Protein AF-A0A2S7TYS6-F1 (afdb_monomer)

Radius of gyration: 22.31 Å; Cα contacts (8 Å, |Δi|>4): 494; chains: 1; bounding box: 50×46×98 Å

pLDDT: mean 87.27, std 16.36, range [30.67, 98.44]

Organism: NCBI:txid1658618

InterPro domains:
  IPR000668 Peptidase C1A, papain C-terminal [PF00112] (23-126)
  IPR038765 Papain-like cysteine peptidase superfamily [SSF54001] (18-253)

Foldseek 3Di:
DDDDDDPPPPPVPQPFLQPQDPDQFFCALFQLQLLVALVSQLSFVVCRVPVDHAAFASLQLQLCQQQPPPPFPLVSLLVLLLVLLVDPDDLRPSRHDHNQVSLVVCLVFNTAGCVVPPQDPPDCQAPVNLSVLSSVLSPVSSVVSVVCVVVVNDDPVNSVVSSVVSSVVSPSNRVNSGDDPDDPRRVVSNVVSVQKDKDKDFDPALVRLLVVCQVCLVPGKKKFWFQQVVQFDPLVVVNDPVVSIGIWIWRDADPVQQWTWIDTSRGGHIDIGHSSSRSHGTGMMIHMDGDDPPD

Sequence (295 aa):
MNWLILYICLSSGALSAKDYWKHSEQQGLVGACHAFATVALVEAEYWRTTGKFINLSERDLFLRHYSKSFSSSSQMIAHQLKISTQKKLPKDYNEAGHIDHDFALAKKYGIASERELPYNPLFSNGVAMAVKRLRHQRDQLATEASQLKKARQWSDSVAQHKIQQSHEQLKGINKALALPNSTHTRDWTRKWLANYKLRQLKPKTSTQAKSLIISQLTHRPVAVDVTNFTELSSHAQYFSSTYSRHSLVVSHYKPTTDQFTIRSSTHKGSTNVSADALSRGTYQLYYLVKNKASD

Nearest PDB structures (foldseek):
  1ppp-assembly1_A  TM=6.476E-01  e=8.997E-06  Carica papaya
  3ioq-assembly1_A  TM=6.432E-01  e=1.479E-05  Vasconcellea cundinamarcensis
  4d59-assembly1_A  TM=5.221E-01  e=5.057E-04  Clostridioides difficile QCD-32g58
  6hqz-assembly1_B  TM=5.410E-01  e=6.405E-03  Erwinia amylovora
  1u5i-assembly1_A  TM=4.938E-01  e=3.746E-02  Rattus norvegicus

Mean predicted aligned error: 6.93 Å

Secondary structure (DSSP, 8-state):
----------------TTSS-------TTSS-HHHHHHHHHHHHHHHHHHS----B-HHHHHHHHHHTT-SSHHHHHHHHHHHHTTSPPPTTTTT---HHHHHHHHHHH---BTTTS---SSSTTSHHHHHHHHHHHHHHHHHHHHHHHHTT---HHHHHHHHHHHHHHTGGGHHHH---S--HHHHHHHHHHHTEEEEEE--SSHHHHHHHHHHHHTTS-EEEEES-HHHH-GGGGGG-TTTT-EEEEEEEEETTTTEEEEE-TTSSSEEEEEHHHHHHHEEEEEEEEEPPP--

Solvent-accessible surface area (backbone atoms only — not comparable to full-atom values): 16197 Å² total; per-residue (Å²): 136,85,84,80,80,78,81,77,80,76,70,81,67,74,73,70,62,82,66,47,76,84,65,73,65,43,43,69,95,42,55,36,34,22,30,41,22,38,49,51,48,52,32,40,51,46,19,69,76,67,78,46,78,62,63,65,14,42,44,48,47,33,43,52,56,50,42,64,85,48,94,42,40,62,58,40,50,53,51,52,40,56,49,14,52,76,44,81,69,62,89,60,66,60,39,67,74,46,44,69,63,45,45,52,48,34,44,74,60,20,40,31,27,31,90,80,40,66,65,45,73,84,47,90,63,16,50,45,44,30,52,52,52,52,44,52,53,32,53,50,46,20,50,53,37,50,53,30,47,75,70,72,63,64,46,73,68,53,50,52,52,54,45,49,54,55,48,62,76,45,56,83,34,35,73,43,54,47,75,77,95,76,51,73,44,9,60,50,41,16,60,57,40,66,48,44,42,82,45,77,46,70,47,92,43,38,70,51,29,40,53,52,51,56,65,40,51,80,79,40,58,35,26,36,36,28,56,44,37,54,82,66,31,85,64,39,70,81,70,42,94,82,46,29,54,43,30,25,30,42,43,45,77,41,82,93,76,48,24,30,34,33,36,45,38,82,48,71,58,71,49,76,33,53,36,66,64,53,14,63,24,34,56,35,39,34,36,79,40,70,58,75,78,84,124

Structure (mmCIF, N/CA/C/O backbone):
data_AF-A0A2S7TYS6-F1
#
_entry.id   AF-A0A2S7TYS6-F1
#
loop_
_atom_site.group_PDB
_atom_site.id
_atom_site.type_symbol
_atom_site.label_atom_id
_atom_site.label_alt_id
_atom_site.label_comp_id
_atom_site.label_asym_id
_atom_site.label_entity_id
_atom_site.label_seq_id
_atom_site.pdbx_PDB_ins_code
_atom_site.Cartn_x
_atom_site.Cartn_y
_atom_site.Cartn_z
_atom_site.occupancy
_atom_site.B_iso_or_equiv
_atom_site.auth_seq_id
_atom_site.auth_comp_id
_atom_site.auth_asym_id
_atom_site.auth_atom_id
_atom_site.pdbx_PDB_model_num
ATOM 1 N N . MET A 1 1 ? -22.723 -7.549 61.703 1.00 37.03 1 MET A N 1
ATOM 2 C CA . MET A 1 1 ? -21.608 -7.462 60.732 1.00 37.03 1 MET A CA 1
ATOM 3 C C . MET A 1 1 ? -22.195 -7.541 59.332 1.00 37.03 1 MET A C 1
ATOM 5 O O . MET A 1 1 ? -22.490 -8.632 58.866 1.00 37.03 1 MET A O 1
ATOM 9 N N . ASN A 1 2 ? -22.451 -6.386 58.714 1.00 30.67 2 ASN A N 1
ATOM 10 C CA . ASN A 1 2 ? -23.016 -6.299 57.366 1.00 30.67 2 ASN A CA 1
ATOM 11 C C . ASN A 1 2 ? -21.893 -6.418 56.336 1.00 30.67 2 ASN A C 1
ATOM 13 O O . ASN A 1 2 ? -21.021 -5.554 56.269 1.00 30.67 2 ASN A O 1
ATOM 17 N N . TRP A 1 3 ? -21.924 -7.483 55.540 1.00 33.78 3 TRP A N 1
ATOM 18 C CA . TRP A 1 3 ? -21.071 -7.632 54.368 1.00 33.78 3 TRP A CA 1
ATOM 19 C C . TRP A 1 3 ? -21.639 -6.783 53.229 1.00 33.78 3 TRP A C 1
ATOM 21 O O . TRP A 1 3 ? -22.652 -7.125 52.623 1.00 33.78 3 TRP A O 1
ATOM 31 N N . LEU A 1 4 ? -20.989 -5.652 52.958 1.00 35.91 4 LEU A N 1
ATOM 32 C CA . LEU A 1 4 ? -21.236 -4.840 51.772 1.00 35.91 4 LEU A CA 1
ATOM 33 C C . LEU A 1 4 ? -20.573 -5.547 50.576 1.00 35.91 4 LEU A C 1
ATOM 35 O O . LEU A 1 4 ? -19.352 -5.517 50.425 1.00 35.91 4 LEU A O 1
ATOM 39 N N . ILE A 1 5 ? -21.365 -6.222 49.743 1.00 44.41 5 ILE A N 1
ATOM 40 C CA . ILE A 1 5 ? -20.895 -6.770 48.465 1.00 44.41 5 ILE A CA 1
ATOM 41 C C . ILE A 1 5 ? -20.780 -5.601 47.483 1.00 44.41 5 ILE A C 1
ATOM 43 O O . ILE A 1 5 ? -21.778 -5.085 46.979 1.00 44.41 5 ILE A O 1
ATOM 47 N N . LEU A 1 6 ? -19.546 -5.161 47.242 1.00 35.00 6 LEU A N 1
ATOM 48 C CA . LEU A 1 6 ? -19.215 -4.149 46.247 1.00 35.00 6 LEU A CA 1
ATOM 49 C C . LEU A 1 6 ? -19.332 -4.779 44.847 1.00 35.00 6 LEU A C 1
ATOM 51 O O . LEU A 1 6 ? -18.421 -5.462 44.381 1.00 35.00 6 LEU A O 1
ATOM 55 N N . TYR A 1 7 ? -20.461 -4.566 44.169 1.00 36.22 7 TYR A N 1
ATOM 56 C CA . TYR A 1 7 ? -20.586 -4.854 42.739 1.00 36.22 7 TYR A CA 1
ATOM 57 C C . TYR A 1 7 ? -19.733 -3.848 41.959 1.00 36.22 7 TYR A C 1
ATOM 59 O O . TYR A 1 7 ? -20.174 -2.748 41.628 1.00 36.22 7 TYR A O 1
ATOM 67 N N . ILE A 1 8 ? -18.486 -4.220 41.664 1.00 39.53 8 ILE A N 1
ATOM 68 C CA . ILE A 1 8 ? -17.687 -3.526 40.656 1.00 39.53 8 ILE A CA 1
ATOM 69 C C . ILE A 1 8 ? -18.298 -3.884 39.301 1.00 39.53 8 ILE A C 1
ATOM 71 O O . ILE A 1 8 ? -17.985 -4.913 38.702 1.00 39.53 8 ILE A O 1
ATOM 75 N N . CYS A 1 9 ? -19.189 -3.024 38.812 1.00 34.75 9 CYS A N 1
ATOM 76 C CA . CYS A 1 9 ? -19.552 -2.980 37.405 1.00 34.75 9 CYS A CA 1
ATOM 77 C C . CYS A 1 9 ? -18.297 -2.609 36.604 1.00 34.75 9 CYS A C 1
ATOM 79 O O . CYS A 1 9 ? -18.043 -1.435 36.335 1.00 34.75 9 CYS A O 1
ATOM 81 N N . LEU A 1 10 ? -17.503 -3.614 36.223 1.00 33.25 10 LEU A N 1
ATOM 82 C CA . LEU A 1 10 ? -16.554 -3.519 35.119 1.00 33.25 10 LEU A CA 1
ATOM 83 C C . LEU A 1 10 ? -17.380 -3.311 33.848 1.00 33.25 10 LEU A C 1
ATOM 85 O O . LEU A 1 10 ? -17.676 -4.250 33.108 1.00 33.25 10 LEU A O 1
ATOM 89 N N . SER A 1 11 ? -17.793 -2.067 33.606 1.00 33.56 11 SER A N 1
ATOM 90 C CA . SER A 1 11 ? -18.167 -1.654 32.269 1.00 33.56 11 SER A CA 1
ATOM 91 C C . SER A 1 11 ? -16.947 -1.944 31.405 1.00 33.56 11 SER A C 1
ATOM 93 O O . SER A 1 11 ? -15.873 -1.363 31.561 1.00 33.56 11 SER A O 1
ATOM 95 N N . SER A 1 12 ? -17.088 -2.919 30.515 1.00 35.12 12 SER A N 1
ATOM 96 C CA . SER A 1 12 ? -16.180 -3.133 29.400 1.00 35.12 12 SER A CA 1
ATOM 97 C C . SER A 1 12 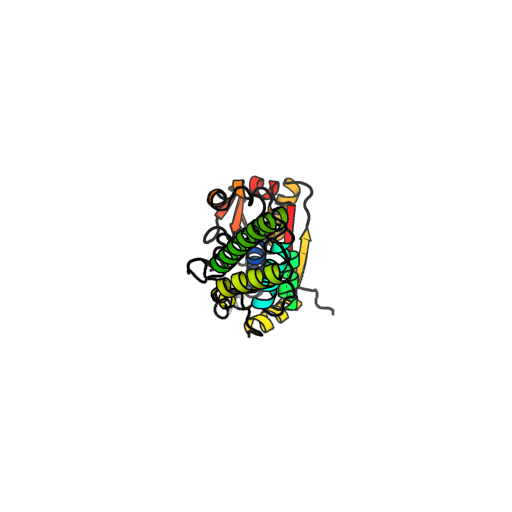? -16.368 -1.944 28.464 1.00 35.12 12 SER A C 1
ATOM 99 O O . SER A 1 12 ? -16.968 -2.045 27.397 1.00 35.12 12 SER A O 1
ATOM 101 N N . GLY A 1 13 ? -15.921 -0.768 28.915 1.00 39.38 13 GLY A N 1
ATOM 102 C CA . GLY A 1 13 ? -15.781 0.405 28.084 1.00 39.38 13 GLY A CA 1
ATOM 103 C C . GLY A 1 13 ? -14.888 -0.033 26.947 1.00 39.38 13 GLY A C 1
ATOM 104 O O . GLY A 1 13 ? -13.714 -0.331 27.169 1.00 39.38 13 GLY A O 1
ATOM 105 N N . ALA A 1 14 ? -15.478 -0.183 25.761 1.00 45.50 14 ALA A N 1
ATOM 106 C CA . ALA A 1 14 ? -14.743 -0.482 24.552 1.00 45.50 14 ALA A CA 1
ATOM 107 C C . ALA A 1 14 ? -13.598 0.524 24.500 1.00 45.50 14 ALA A C 1
ATOM 109 O O . ALA A 1 14 ? -13.833 1.727 24.366 1.00 45.50 14 ALA A O 1
ATOM 110 N N . LEU A 1 15 ? -12.376 0.034 24.726 1.00 51.25 15 LEU A N 1
ATOM 111 C CA . LEU A 1 15 ? -11.186 0.858 24.692 1.00 51.25 15 LEU A CA 1
ATOM 112 C C . LEU A 1 15 ? -11.253 1.625 23.363 1.00 51.25 15 LEU A C 1
ATOM 114 O O . LEU A 1 15 ? -11.407 1.034 22.293 1.00 51.25 15 LEU A O 1
ATOM 118 N N . SER A 1 16 ? -11.273 2.954 23.446 1.00 51.12 16 SER A N 1
ATOM 119 C CA . SER A 1 16 ? -11.455 3.814 22.280 1.00 51.12 16 SER A CA 1
ATOM 120 C C . SER A 1 16 ? -10.271 3.638 21.340 1.00 51.12 16 SER A C 1
ATOM 122 O O . SER A 1 16 ? -9.138 3.912 21.724 1.00 51.12 16 SER A O 1
ATOM 124 N N . ALA A 1 17 ? -10.519 3.246 20.089 1.00 50.19 17 ALA A N 1
ATOM 125 C CA . ALA A 1 17 ? -9.505 2.991 19.059 1.00 50.19 17 ALA A CA 1
ATOM 126 C C . ALA A 1 17 ? -8.646 4.227 18.678 1.00 50.19 17 ALA A C 1
ATOM 128 O O . ALA A 1 17 ? -7.918 4.230 17.685 1.00 50.19 17 ALA A O 1
ATOM 129 N N . LYS A 1 18 ? -8.709 5.305 19.459 1.00 50.50 18 LYS A N 1
ATOM 130 C CA . LYS A 1 18 ? -8.025 6.568 19.224 1.00 50.50 18 LYS A CA 1
ATOM 131 C C . LYS A 1 18 ? -6.508 6.505 19.423 1.00 50.50 18 LYS A C 1
ATOM 133 O O . LYS A 1 18 ? -5.838 7.356 18.844 1.00 50.50 18 LYS A O 1
ATOM 138 N N . ASP A 1 19 ? -5.966 5.461 20.072 1.00 54.47 19 ASP A N 1
ATOM 139 C CA . ASP A 1 19 ? -4.541 5.422 20.464 1.00 54.47 19 ASP A CA 1
ATOM 140 C C . ASP A 1 19 ? -3.719 4.215 19.973 1.00 54.47 19 ASP A C 1
ATOM 142 O O . ASP A 1 19 ? -2.509 4.218 20.161 1.00 54.47 19 ASP A O 1
ATOM 146 N N . TYR A 1 20 ? -4.299 3.211 19.299 1.00 65.56 20 TYR A N 1
ATOM 147 C CA . TYR A 1 20 ? -3.569 1.963 18.976 1.00 65.56 20 TYR A CA 1
ATOM 148 C C . TYR A 1 20 ? -2.395 2.088 17.976 1.00 65.56 20 TYR A C 1
ATOM 150 O O . TYR A 1 20 ? -1.557 1.195 17.933 1.00 65.56 20 TYR A O 1
ATOM 158 N N . TRP A 1 21 ? -2.321 3.162 17.180 1.00 64.44 21 TRP A N 1
ATOM 159 C CA . TRP A 1 21 ? -1.309 3.363 16.129 1.00 64.44 21 TRP A CA 1
ATOM 160 C C . TRP A 1 21 ? -0.333 4.442 16.583 1.00 64.44 21 TRP A C 1
ATOM 162 O O . TRP A 1 21 ? -0.703 5.614 16.685 1.00 64.44 21 TRP A O 1
ATOM 172 N N . LYS A 1 22 ? 0.907 4.042 16.872 1.00 66.12 22 LYS A N 1
ATOM 173 C CA . LYS A 1 22 ? 1.980 4.940 17.342 1.00 66.12 22 LYS A CA 1
ATOM 174 C C . LYS A 1 22 ? 2.968 5.332 16.239 1.00 66.12 22 LYS A C 1
ATOM 176 O O . LYS A 1 22 ? 3.987 5.957 16.522 1.00 66.12 22 LYS A O 1
ATOM 181 N N . HIS A 1 23 ? 2.669 4.949 15.005 1.00 68.50 23 HIS A N 1
ATOM 182 C CA . HIS A 1 23 ? 3.567 5.061 13.866 1.00 68.50 23 HIS A CA 1
ATOM 183 C C . HIS A 1 23 ? 3.679 6.518 13.417 1.00 68.50 23 HIS A C 1
ATOM 185 O O . HIS A 1 23 ? 2.723 7.302 13.474 1.00 68.50 23 HIS A O 1
ATOM 191 N N . SER A 1 24 ? 4.882 6.884 12.994 1.00 69.12 24 SER A N 1
ATOM 192 C CA . SER A 1 24 ? 5.205 8.180 12.396 1.00 69.12 24 SER A CA 1
ATOM 193 C C . SER A 1 24 ? 5.442 8.091 10.886 1.00 69.12 24 SER A C 1
ATOM 195 O O . SER A 1 24 ? 5.681 9.109 10.234 1.00 69.12 24 SER A O 1
ATOM 197 N N . GLU A 1 25 ? 5.367 6.873 10.354 1.00 74.75 25 GLU A N 1
ATOM 198 C CA . GLU A 1 25 ? 5.700 6.481 9.000 1.00 74.75 25 GLU A CA 1
ATOM 199 C C . GLU A 1 25 ? 4.691 7.058 8.001 1.00 74.75 25 GLU A C 1
ATOM 201 O O . GLU A 1 25 ? 3.488 7.154 8.248 1.00 74.75 25 GLU A O 1
ATOM 206 N N . GLN A 1 26 ? 5.202 7.456 6.838 1.00 83.00 26 GLN A N 1
ATOM 207 C CA . GLN A 1 26 ? 4.421 8.038 5.752 1.00 83.00 26 GLN A CA 1
ATOM 208 C C . GLN A 1 26 ? 4.769 7.317 4.456 1.00 83.00 26 GLN A C 1
ATOM 210 O O . GLN A 1 26 ? 5.945 7.081 4.171 1.00 83.00 26 GLN A O 1
ATOM 215 N N . GLN A 1 27 ? 3.776 7.026 3.615 1.00 82.94 27 GLN A N 1
ATOM 216 C CA . GLN A 1 27 ? 4.006 6.301 2.357 1.00 82.94 27 GLN A CA 1
ATOM 217 C C . GLN A 1 27 ? 4.921 7.063 1.379 1.00 82.94 27 GLN A C 1
ATOM 219 O O . GLN A 1 27 ? 5.466 6.483 0.439 1.00 82.94 27 GLN A O 1
ATOM 224 N N . GLY A 1 28 ? 5.091 8.375 1.573 1.00 82.12 28 GLY A N 1
ATOM 225 C CA . GLY A 1 28 ? 5.854 9.229 0.671 1.00 82.12 28 GLY A CA 1
ATOM 226 C C . GLY A 1 28 ? 5.271 9.209 -0.745 1.00 82.12 28 GLY A C 1
ATOM 227 O O . GLY A 1 28 ? 4.062 9.236 -0.940 1.00 82.12 28 GLY A O 1
ATOM 228 N N . LEU A 1 29 ? 6.135 9.145 -1.758 1.00 81.31 29 LEU A N 1
ATOM 229 C CA . LEU A 1 29 ? 5.730 9.168 -3.172 1.00 81.31 29 LEU A CA 1
ATOM 230 C C . LEU A 1 29 ? 5.419 7.775 -3.750 1.00 81.31 29 LEU A C 1
ATOM 232 O O . LEU A 1 29 ? 5.522 7.581 -4.968 1.00 81.31 29 LEU A O 1
ATOM 236 N N . VAL A 1 30 ? 5.113 6.800 -2.895 1.00 86.75 30 VAL A N 1
ATOM 237 C CA . VAL A 1 30 ? 4.809 5.410 -3.264 1.00 86.75 30 VAL A CA 1
ATOM 238 C C . VAL A 1 30 ? 3.315 5.164 -3.134 1.00 86.75 30 VAL A C 1
ATOM 240 O O . VAL A 1 30 ? 2.695 5.646 -2.189 1.00 86.75 30 VAL A O 1
ATOM 243 N N . GLY A 1 31 ? 2.741 4.375 -4.040 1.00 89.69 31 GLY A N 1
ATOM 244 C CA . GLY A 1 31 ? 1.326 3.995 -4.043 1.00 89.69 31 GLY A CA 1
ATOM 245 C C . GLY A 1 31 ? 0.885 3.049 -2.916 1.00 89.69 31 GLY A C 1
ATOM 246 O O . GLY A 1 31 ? -0.013 2.257 -3.137 1.00 89.69 31 GLY A O 1
ATOM 247 N N . ALA A 1 32 ? 1.473 3.119 -1.717 1.00 92.38 32 ALA A N 1
ATOM 248 C CA . ALA A 1 32 ? 1.350 2.098 -0.669 1.00 92.38 32 ALA A CA 1
ATOM 249 C C . ALA A 1 32 ? 0.165 2.273 0.308 1.00 92.38 32 ALA A C 1
ATOM 251 O O . ALA A 1 32 ? 0.099 1.565 1.310 1.00 92.38 32 ALA A O 1
ATOM 252 N N . CYS A 1 33 ? -0.767 3.203 0.066 1.00 93.00 33 CYS A N 1
ATOM 253 C CA . CYS A 1 33 ? -1.849 3.519 1.018 1.00 93.00 33 CYS A CA 1
ATOM 254 C C . CYS A 1 33 ? -2.681 2.299 1.454 1.00 93.00 33 CYS A C 1
ATOM 256 O O . CYS A 1 33 ? -3.063 2.196 2.615 1.00 93.00 33 CYS A O 1
ATOM 258 N N . HIS A 1 34 ? -2.908 1.340 0.556 1.00 95.75 34 HIS A N 1
ATOM 259 C CA . HIS A 1 34 ? -3.626 0.097 0.846 1.00 95.75 34 HIS A CA 1
ATOM 260 C C . HIS A 1 34 ? -2.867 -0.801 1.838 1.00 95.75 34 HIS A C 1
ATOM 262 O O . HIS A 1 34 ? -3.485 -1.348 2.754 1.00 95.75 34 HIS A O 1
ATOM 268 N N . ALA A 1 35 ? -1.538 -0.890 1.730 1.00 95.62 35 ALA A N 1
ATOM 269 C CA . ALA A 1 35 ? -0.707 -1.642 2.668 1.00 95.62 35 ALA A CA 1
ATOM 270 C C . ALA A 1 35 ? -0.731 -0.981 4.045 1.00 95.62 35 ALA A C 1
ATOM 272 O O . ALA A 1 35 ? -1.003 -1.646 5.042 1.00 95.62 35 ALA A O 1
ATOM 273 N N . PHE A 1 36 ? -0.555 0.341 4.090 1.00 94.31 36 PHE A N 1
ATOM 274 C CA . PHE A 1 36 ? -0.635 1.112 5.330 1.00 94.31 36 PHE A CA 1
ATOM 275 C C . PHE A 1 36 ? -2.005 0.975 6.005 1.00 94.31 36 PHE A C 1
ATOM 277 O O . PHE A 1 36 ? -2.079 0.683 7.194 1.00 94.31 36 PHE A O 1
ATOM 284 N N . ALA A 1 37 ? -3.100 1.112 5.252 1.00 95.06 37 ALA A N 1
ATOM 285 C CA . ALA A 1 37 ? -4.449 0.946 5.787 1.00 95.06 37 ALA A CA 1
ATOM 286 C C . ALA A 1 37 ? -4.716 -0.490 6.272 1.00 95.06 37 ALA A C 1
ATOM 288 O O . ALA A 1 37 ? -5.387 -0.679 7.287 1.00 95.06 37 ALA A O 1
ATOM 289 N N . THR A 1 38 ? -4.170 -1.501 5.589 1.00 97.50 38 THR A N 1
ATOM 290 C CA . THR A 1 38 ? -4.283 -2.908 6.005 1.00 97.50 38 THR A CA 1
ATOM 291 C C . THR A 1 38 ? -3.548 -3.157 7.315 1.00 97.50 38 THR A C 1
ATOM 293 O O . THR A 1 38 ? -4.129 -3.734 8.235 1.00 97.50 38 THR A O 1
ATOM 296 N N . VAL A 1 39 ? -2.297 -2.699 7.422 1.00 95.81 39 VAL A N 1
ATOM 297 C CA . VAL A 1 39 ? -1.521 -2.790 8.664 1.00 95.81 39 VAL A CA 1
ATOM 298 C C . VAL A 1 39 ? -2.261 -2.065 9.788 1.00 95.81 39 VAL A C 1
ATOM 300 O O . VAL A 1 39 ? -2.508 -2.657 10.837 1.00 95.81 39 VAL A O 1
ATOM 303 N N . ALA A 1 40 ? -2.763 -0.856 9.523 1.00 93.31 40 ALA A N 1
ATOM 304 C CA . ALA A 1 40 ? -3.551 -0.087 10.481 1.00 93.31 40 ALA A CA 1
ATOM 305 C C . ALA A 1 40 ? -4.799 -0.797 10.952 1.00 93.31 40 ALA A C 1
ATOM 307 O O . ALA A 1 40 ? -5.071 -0.779 12.147 1.00 93.31 40 ALA A O 1
ATOM 308 N N . LEU A 1 41 ? -5.534 -1.456 10.065 1.00 94.56 41 LEU A N 1
ATOM 309 C CA . LEU A 1 41 ? -6.705 -2.227 10.453 1.00 94.56 41 LEU A CA 1
ATOM 310 C C . LEU A 1 41 ? -6.337 -3.431 11.341 1.00 94.56 41 LEU A C 1
ATOM 312 O O . LEU A 1 41 ? -7.048 -3.725 12.303 1.00 94.56 41 LEU A O 1
ATOM 316 N N . VAL A 1 42 ? -5.228 -4.113 11.040 1.00 95.69 42 VAL A N 1
ATOM 317 C CA . VAL A 1 42 ? -4.740 -5.273 11.804 1.00 95.69 42 VAL A CA 1
ATOM 318 C C . VAL A 1 42 ? -4.313 -4.874 13.213 1.00 95.69 42 VAL A C 1
ATOM 320 O O . VAL A 1 42 ? -4.748 -5.497 14.182 1.00 95.69 42 VAL A O 1
ATOM 323 N N . GLU A 1 43 ? -3.509 -3.822 13.347 1.00 93.94 43 GLU A N 1
ATOM 324 C CA . GLU A 1 43 ? -3.067 -3.322 14.653 1.00 93.94 43 GLU A CA 1
ATOM 325 C C . GLU A 1 43 ? -4.236 -2.839 15.507 1.00 93.94 43 GLU A C 1
ATOM 327 O O . GLU A 1 43 ? -4.293 -3.109 16.709 1.00 93.94 43 GLU A O 1
ATOM 332 N N . ALA A 1 44 ? -5.204 -2.180 14.868 1.00 90.50 44 ALA A N 1
ATOM 333 C CA . ALA A 1 44 ? -6.423 -1.717 15.508 1.00 90.50 44 ALA A CA 1
ATOM 334 C C . ALA A 1 44 ? -7.205 -2.851 16.151 1.00 90.50 44 ALA A C 1
ATOM 336 O O . ALA A 1 44 ? -7.620 -2.772 17.306 1.00 90.50 44 ALA A O 1
ATOM 337 N N . GLU A 1 45 ? -7.408 -3.912 15.379 1.00 92.31 45 GLU A N 1
ATOM 338 C CA . GLU A 1 45 ? -8.164 -5.070 15.813 1.00 92.31 45 GLU A CA 1
ATOM 339 C C . GLU A 1 45 ? -7.399 -5.864 16.877 1.00 92.31 45 GLU A C 1
ATOM 341 O O . GLU A 1 45 ? -8.001 -6.353 17.838 1.00 92.31 45 GLU A O 1
ATOM 346 N N . TYR A 1 46 ? -6.071 -5.950 16.764 1.00 93.38 46 TYR A N 1
ATOM 347 C CA . TYR A 1 46 ? -5.236 -6.559 17.795 1.00 93.38 46 TYR A CA 1
ATOM 348 C C . TYR A 1 46 ? -5.364 -5.819 19.124 1.00 93.38 46 TYR A C 1
ATOM 350 O O . TYR A 1 46 ? -5.651 -6.434 20.155 1.00 93.38 46 TYR A O 1
ATOM 358 N N . TRP A 1 47 ? -5.236 -4.496 19.100 1.00 90.19 47 TRP A N 1
ATOM 359 C CA . TRP A 1 47 ? -5.386 -3.685 20.296 1.00 90.19 47 TRP A CA 1
ATOM 360 C C . TRP A 1 47 ? -6.798 -3.771 20.874 1.00 90.19 47 TRP A C 1
ATOM 362 O O . TRP A 1 47 ? -6.956 -4.008 22.068 1.00 90.19 47 TRP A O 1
ATOM 372 N N . ARG A 1 48 ? -7.834 -3.700 20.031 1.00 88.19 48 ARG A N 1
ATOM 373 C CA . ARG A 1 48 ? -9.232 -3.834 20.463 1.00 88.19 48 ARG A CA 1
ATOM 374 C C . ARG A 1 48 ? -9.500 -5.155 21.186 1.00 88.19 48 ARG A C 1
ATOM 376 O O . ARG A 1 48 ? -10.274 -5.191 22.135 1.00 88.19 48 ARG A O 1
ATOM 383 N N . THR A 1 49 ? -8.897 -6.247 20.718 1.00 89.19 49 THR A N 1
ATOM 384 C CA . THR A 1 49 ? -9.164 -7.597 21.240 1.00 89.19 49 THR A CA 1
ATOM 385 C C . THR A 1 49 ? -8.259 -8.010 22.394 1.00 89.19 49 THR A C 1
ATOM 387 O O . THR A 1 49 ? -8.595 -8.956 23.102 1.00 89.19 49 THR A O 1
ATOM 390 N N . THR A 1 50 ? -7.127 -7.332 22.597 1.00 90.38 50 THR A N 1
ATOM 391 C CA . THR A 1 50 ? -6.120 -7.740 23.593 1.00 90.38 50 THR A CA 1
ATOM 392 C C . THR A 1 50 ? -5.710 -6.642 24.571 1.00 90.38 50 THR A C 1
ATOM 394 O O . THR A 1 50 ? -5.049 -6.938 25.563 1.00 90.38 50 THR A O 1
ATOM 397 N N . GLY A 1 51 ? -6.029 -5.379 24.279 1.00 88.38 51 GLY A N 1
ATOM 398 C CA . GLY A 1 51 ? -5.495 -4.203 24.970 1.00 88.38 51 GLY A CA 1
ATOM 399 C C . GLY A 1 51 ? -4.001 -3.951 24.723 1.00 88.38 51 GLY A C 1
ATOM 400 O O . GLY A 1 51 ? -3.434 -3.029 25.308 1.00 88.38 51 GLY A O 1
ATOM 401 N N . LYS A 1 52 ? -3.335 -4.759 23.883 1.00 89.81 52 LYS A N 1
ATOM 402 C CA . LYS A 1 52 ? -1.889 -4.687 23.635 1.00 89.81 52 LYS A CA 1
ATOM 403 C C . LYS A 1 52 ? -1.581 -3.997 22.315 1.00 89.81 52 LYS A C 1
ATOM 405 O O . LYS A 1 52 ? -2.322 -4.100 21.345 1.00 89.81 52 LYS A O 1
ATOM 410 N N . PHE A 1 53 ? -0.436 -3.329 22.278 1.00 89.44 53 PHE A N 1
ATOM 411 C CA . PHE A 1 53 ? 0.086 -2.710 21.066 1.00 89.44 53 PHE A CA 1
ATOM 412 C C . PHE A 1 53 ? 0.945 -3.700 20.289 1.00 89.44 53 PHE A C 1
ATOM 414 O O . PHE A 1 53 ? 1.685 -4.493 20.874 1.00 89.44 53 PHE A O 1
ATOM 421 N N . ILE A 1 54 ? 0.875 -3.601 18.970 1.00 91.50 54 ILE A N 1
ATOM 422 C CA . ILE A 1 54 ? 1.846 -4.185 18.055 1.00 91.50 54 ILE A CA 1
ATOM 423 C C . ILE A 1 54 ? 2.204 -3.122 17.022 1.00 91.50 54 ILE A C 1
ATOM 425 O O . ILE A 1 54 ? 1.363 -2.292 16.705 1.00 91.50 54 ILE A O 1
ATOM 429 N N . ASN A 1 55 ? 3.462 -3.126 16.589 1.00 92.25 55 ASN A N 1
ATOM 430 C CA . ASN A 1 55 ? 3.993 -2.209 15.590 1.00 92.25 55 ASN A CA 1
ATOM 431 C C . ASN A 1 55 ? 4.535 -3.050 14.424 1.00 92.25 55 ASN A C 1
ATOM 433 O O . ASN A 1 55 ? 5.563 -3.732 14.551 1.00 92.25 55 ASN A O 1
ATOM 437 N N . LEU A 1 56 ? 3.767 -3.087 13.345 1.00 94.88 56 LEU A N 1
ATOM 438 C CA . LEU A 1 56 ? 3.944 -3.910 12.161 1.00 94.88 56 LEU A CA 1
ATOM 439 C C . LEU A 1 56 ? 4.480 -3.081 10.995 1.00 94.88 56 LEU A C 1
ATOM 441 O O . LEU A 1 56 ? 4.101 -1.943 10.779 1.00 94.88 56 LEU A O 1
ATOM 445 N N . SER A 1 57 ? 5.331 -3.701 10.190 1.00 94.25 57 SER A N 1
ATOM 446 C CA . SER A 1 57 ? 6.005 -3.037 9.083 1.00 94.25 57 SER A CA 1
ATOM 447 C C . SER A 1 57 ? 5.103 -2.902 7.857 1.00 94.25 57 SER A C 1
ATOM 449 O O . SER A 1 57 ? 4.807 -3.888 7.168 1.00 94.25 57 SER A O 1
ATOM 451 N N . GLU A 1 58 ? 4.746 -1.671 7.494 1.00 93.50 58 GLU A N 1
ATOM 452 C CA . GLU A 1 58 ? 4.088 -1.381 6.217 1.00 93.50 58 GLU A CA 1
ATOM 453 C C . GLU A 1 58 ? 5.028 -1.637 5.040 1.00 93.50 58 GLU A C 1
ATOM 455 O O . GLU A 1 58 ? 4.578 -2.023 3.958 1.00 93.50 58 GLU A O 1
ATOM 460 N N . ARG A 1 59 ? 6.346 -1.502 5.25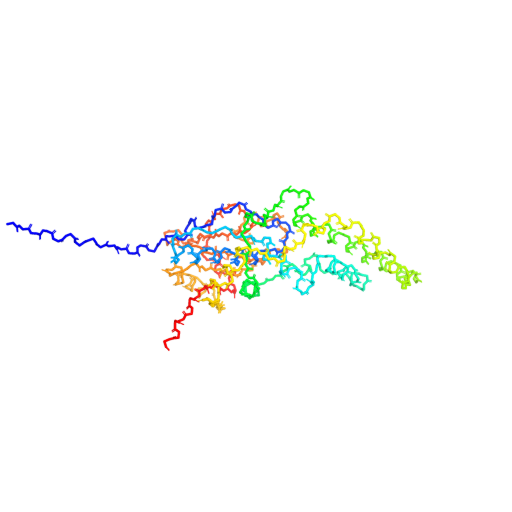6 1.00 93.19 59 ARG A N 1
ATOM 461 C CA . ARG A 1 59 ? 7.366 -1.877 4.267 1.00 93.19 59 ARG A CA 1
ATOM 462 C C . ARG A 1 59 ? 7.253 -3.352 3.911 1.00 93.19 59 ARG A C 1
ATOM 464 O O . ARG A 1 59 ? 7.341 -3.677 2.729 1.00 93.19 59 ARG A O 1
ATOM 471 N N . ASP A 1 60 ? 7.091 -4.231 4.900 1.00 95.44 60 ASP A N 1
ATOM 472 C CA . ASP A 1 60 ? 6.985 -5.669 4.653 1.00 95.44 60 ASP A CA 1
ATOM 473 C C . ASP A 1 60 ? 5.800 -5.971 3.739 1.00 95.44 60 ASP A C 1
ATOM 475 O O . ASP A 1 60 ? 5.953 -6.576 2.674 1.00 95.44 60 ASP A O 1
ATOM 479 N N . LEU A 1 61 ? 4.619 -5.485 4.124 1.00 96.31 61 LEU A N 1
ATOM 480 C CA . LEU A 1 61 ? 3.401 -5.763 3.380 1.00 96.31 61 LEU A CA 1
ATOM 481 C C . LEU A 1 61 ? 3.433 -5.139 1.978 1.00 96.31 61 LEU A C 1
ATOM 483 O O . LEU A 1 61 ? 3.138 -5.826 0.997 1.00 96.31 61 LEU A O 1
ATOM 487 N N . PHE A 1 62 ? 3.875 -3.884 1.861 1.00 95.81 62 PHE A N 1
ATOM 488 C CA . PHE A 1 62 ? 4.004 -3.221 0.567 1.00 95.81 62 PHE A CA 1
ATOM 489 C C . PHE A 1 62 ? 4.999 -3.936 -0.352 1.00 95.81 62 PHE A C 1
ATOM 491 O O . PHE A 1 62 ? 4.694 -4.160 -1.519 1.00 95.81 62 PHE A O 1
ATOM 498 N N . LEU A 1 63 ? 6.178 -4.336 0.136 1.00 95.12 63 LEU A N 1
ATOM 499 C CA . LEU A 1 63 ? 7.157 -5.016 -0.716 1.00 95.12 63 LEU A CA 1
ATOM 500 C C . LEU A 1 63 ? 6.664 -6.387 -1.183 1.00 95.12 63 LEU A C 1
ATOM 502 O O . LEU A 1 63 ? 6.975 -6.769 -2.308 1.00 95.12 63 LEU A O 1
ATOM 506 N N . ARG A 1 64 ? 5.860 -7.097 -0.381 1.00 94.25 64 ARG A N 1
ATOM 507 C CA . ARG A 1 64 ? 5.188 -8.339 -0.812 1.00 94.25 64 ARG A CA 1
ATOM 508 C C . ARG A 1 64 ? 4.160 -8.083 -1.902 1.00 94.25 64 ARG A C 1
ATOM 510 O O . ARG A 1 64 ? 4.079 -8.846 -2.860 1.00 94.25 64 ARG A O 1
ATOM 517 N N . HIS A 1 65 ? 3.390 -7.007 -1.769 1.00 95.94 65 HIS A N 1
ATOM 518 C CA . HIS A 1 65 ? 2.484 -6.573 -2.823 1.00 95.94 65 HIS A CA 1
ATOM 519 C C . HIS A 1 65 ? 3.262 -6.257 -4.108 1.00 95.94 65 HIS A C 1
ATOM 521 O O . HIS A 1 65 ? 2.931 -6.746 -5.193 1.00 95.94 65 HIS A O 1
ATOM 527 N N . TYR A 1 66 ? 4.304 -5.439 -3.972 1.00 95.31 66 TYR A N 1
ATOM 528 C CA . TYR A 1 66 ? 5.078 -4.874 -5.068 1.00 95.31 66 TYR A CA 1
ATOM 529 C C . TYR A 1 66 ? 5.865 -5.940 -5.840 1.00 95.31 66 TYR A C 1
ATOM 531 O O . TYR A 1 66 ? 5.903 -5.920 -7.073 1.00 95.31 66 TYR A O 1
ATOM 539 N N . SER A 1 67 ? 6.439 -6.913 -5.123 1.00 92.62 67 SER A N 1
ATOM 540 C CA . SER A 1 67 ? 7.193 -8.026 -5.704 1.00 92.62 67 SER A CA 1
ATOM 541 C C . SER A 1 67 ? 6.319 -9.115 -6.320 1.00 92.62 67 SER A C 1
ATOM 543 O O . SER A 1 67 ? 6.842 -9.971 -7.035 1.00 92.62 67 SER A O 1
ATOM 545 N N . LYS A 1 68 ? 4.996 -9.087 -6.106 1.00 87.88 68 LYS A N 1
ATOM 546 C CA . LYS A 1 68 ? 4.052 -10.100 -6.600 1.00 87.88 68 LYS A CA 1
ATOM 547 C C . LYS A 1 68 ? 4.517 -11.518 -6.231 1.00 87.88 68 LYS A C 1
ATOM 549 O O . LYS A 1 68 ? 4.444 -11.914 -5.074 1.00 87.88 68 LYS A O 1
ATOM 554 N N . SER A 1 69 ? 4.965 -12.301 -7.212 1.00 83.38 69 SER A N 1
ATOM 555 C CA . SER A 1 69 ? 5.427 -13.685 -7.032 1.00 83.38 69 SER A CA 1
ATOM 556 C C . SER A 1 69 ? 6.916 -13.868 -7.333 1.00 83.38 69 SER A C 1
ATOM 558 O O . SER A 1 69 ? 7.382 -15.003 -7.397 1.00 83.38 69 SER A O 1
ATOM 560 N N . PHE A 1 70 ? 7.673 -12.782 -7.523 1.00 92.44 70 PHE A N 1
ATOM 561 C CA . PHE A 1 70 ? 9.117 -12.868 -7.741 1.00 92.44 70 PHE A CA 1
ATOM 562 C C . PHE A 1 70 ? 9.828 -13.311 -6.461 1.00 92.44 70 PHE A C 1
ATOM 564 O O . PHE A 1 70 ? 9.541 -12.807 -5.375 1.00 92.44 70 PHE A O 1
ATOM 571 N N . SER A 1 71 ? 10.791 -14.227 -6.589 1.00 86.75 71 SER A N 1
ATOM 572 C CA . SER A 1 71 ? 11.529 -14.755 -5.435 1.00 86.75 71 SER A CA 1
ATOM 573 C C . SER A 1 71 ? 12.617 -13.804 -4.927 1.00 86.75 71 SER A C 1
ATOM 575 O O . SER A 1 71 ? 13.138 -13.997 -3.832 1.00 86.75 71 SER A O 1
ATOM 577 N N . SER A 1 72 ? 12.955 -12.757 -5.690 1.00 92.06 72 SER A N 1
ATOM 578 C CA . SER A 1 72 ? 13.901 -11.716 -5.277 1.00 92.06 72 SER A CA 1
ATOM 579 C C . SER A 1 72 ? 13.600 -10.358 -5.916 1.00 92.06 72 SER A C 1
ATOM 581 O O . SER A 1 72 ? 12.994 -10.269 -6.988 1.00 92.06 72 SER A O 1
ATOM 583 N N . SER A 1 73 ? 14.096 -9.288 -5.286 1.00 93.12 73 SER A N 1
ATOM 584 C CA . SER A 1 73 ? 14.038 -7.929 -5.841 1.00 93.12 73 SER A CA 1
ATOM 585 C C . SER A 1 73 ? 14.753 -7.826 -7.190 1.00 93.12 73 SER A C 1
ATOM 587 O O . SER A 1 73 ? 14.261 -7.146 -8.082 1.00 93.12 73 SER A O 1
ATOM 589 N N . SER A 1 74 ? 15.871 -8.539 -7.356 1.00 93.88 74 SER A N 1
ATOM 590 C CA . SER A 1 74 ? 16.664 -8.561 -8.592 1.00 93.88 74 SER A CA 1
ATOM 591 C C . SER A 1 74 ? 15.843 -9.101 -9.768 1.00 93.88 74 SER A C 1
ATOM 593 O O . SER A 1 74 ? 15.712 -8.442 -10.798 1.00 93.88 74 SER A O 1
ATOM 595 N N . GLN A 1 75 ? 15.170 -10.244 -9.581 1.00 94.62 75 GLN A N 1
ATOM 596 C CA . GLN A 1 75 ? 14.282 -10.808 -10.604 1.00 94.62 75 GLN A CA 1
ATOM 597 C C . GLN A 1 75 ? 13.119 -9.873 -10.948 1.00 94.62 75 GLN A C 1
ATOM 599 O O . GLN A 1 75 ? 12.806 -9.686 -12.124 1.00 94.62 75 GLN A O 1
ATOM 604 N N . MET A 1 76 ? 12.502 -9.252 -9.939 1.00 96.00 76 MET A N 1
ATOM 605 C CA . MET A 1 76 ? 11.441 -8.268 -10.152 1.00 96.00 76 MET A CA 1
ATOM 606 C C . MET A 1 76 ? 11.943 -7.064 -10.966 1.00 96.00 76 MET A C 1
ATOM 608 O O . MET A 1 76 ? 11.271 -6.649 -11.911 1.00 96.00 76 MET A O 1
ATOM 612 N N . ILE A 1 77 ? 13.110 -6.506 -10.622 1.00 96.00 77 ILE A N 1
ATOM 613 C CA . ILE A 1 77 ? 13.721 -5.372 -11.332 1.00 96.00 77 ILE A CA 1
ATOM 614 C C . ILE A 1 77 ? 14.013 -5.760 -12.783 1.00 96.00 77 ILE A C 1
ATOM 616 O O . ILE A 1 77 ? 13.552 -5.075 -13.696 1.00 96.00 77 ILE A O 1
ATOM 620 N N . ALA A 1 78 ? 14.708 -6.879 -13.005 1.00 95.50 78 ALA A N 1
ATOM 621 C CA . ALA A 1 78 ? 15.038 -7.372 -14.339 1.00 95.50 78 ALA A CA 1
ATOM 622 C C . ALA A 1 78 ? 13.782 -7.571 -15.202 1.00 95.50 78 ALA A C 1
ATOM 624 O O . ALA A 1 78 ? 13.740 -7.155 -16.361 1.00 95.50 78 ALA A O 1
ATOM 625 N N . HIS A 1 79 ? 12.721 -8.136 -14.622 1.00 96.12 79 HIS A N 1
ATOM 626 C CA . HIS A 1 79 ? 11.443 -8.306 -15.302 1.00 96.12 79 HIS A CA 1
ATOM 627 C C . HIS A 1 79 ? 10.796 -6.965 -15.680 1.00 96.12 79 HIS A C 1
ATOM 629 O O . HIS A 1 79 ? 10.364 -6.789 -16.821 1.00 96.12 79 HIS A O 1
ATOM 635 N N . GLN A 1 80 ? 10.749 -5.997 -14.757 1.00 97.00 80 GLN A N 1
ATOM 636 C CA . GLN A 1 80 ? 10.206 -4.669 -15.053 1.00 97.00 80 GLN A CA 1
ATOM 637 C C . GLN A 1 80 ? 11.008 -3.962 -16.154 1.00 97.00 80 GLN A C 1
ATOM 639 O O . GLN A 1 80 ? 10.400 -3.421 -17.079 1.00 97.00 80 GLN A O 1
ATOM 644 N N . LEU A 1 81 ? 12.344 -4.008 -16.110 1.00 97.44 81 LEU A N 1
ATOM 645 C CA . LEU A 1 81 ? 13.207 -3.448 -17.157 1.00 97.44 81 LEU A CA 1
ATOM 646 C C . LEU A 1 81 ? 12.939 -4.106 -18.515 1.00 97.44 81 LEU A C 1
ATOM 648 O O . LEU A 1 81 ? 12.731 -3.405 -19.505 1.00 97.44 81 LEU A O 1
ATOM 652 N N . LYS A 1 82 ? 12.845 -5.441 -18.556 1.00 97.12 82 LYS A N 1
ATOM 653 C CA . LYS A 1 82 ? 12.545 -6.190 -19.783 1.00 97.12 82 LYS A CA 1
ATOM 654 C C . LYS A 1 82 ? 11.228 -5.743 -20.415 1.00 97.12 82 LYS A C 1
ATOM 656 O O . LYS A 1 82 ? 11.218 -5.400 -21.595 1.00 97.12 82 LYS A O 1
ATOM 661 N N . ILE A 1 83 ? 10.135 -5.678 -19.649 1.00 97.19 83 ILE A N 1
ATOM 662 C CA . ILE A 1 83 ? 8.837 -5.221 -20.183 1.00 97.19 83 ILE A CA 1
ATOM 663 C C . ILE A 1 83 ? 8.905 -3.755 -20.631 1.00 97.19 83 ILE A C 1
ATOM 665 O O . ILE A 1 83 ? 8.292 -3.391 -21.634 1.00 97.19 83 ILE A O 1
ATOM 669 N N . SER A 1 84 ? 9.679 -2.922 -19.935 1.00 97.25 84 SER A N 1
ATOM 670 C CA . SER A 1 84 ? 9.815 -1.496 -20.260 1.00 97.25 84 SER A CA 1
ATOM 671 C C . SER A 1 84 ? 10.416 -1.259 -21.645 1.00 97.25 84 SER A C 1
ATOM 673 O O . SER A 1 84 ? 10.070 -0.285 -22.306 1.00 97.25 84 SER A O 1
ATOM 675 N N . THR A 1 85 ? 11.242 -2.186 -22.142 1.00 96.81 85 THR A N 1
ATOM 676 C CA . THR A 1 85 ? 11.727 -2.128 -23.531 1.00 96.81 85 THR A CA 1
ATOM 677 C C . THR A 1 85 ? 10.627 -2.356 -24.570 1.00 96.81 85 THR A C 1
ATOM 679 O O . THR A 1 85 ? 10.752 -1.936 -25.720 1.00 96.81 85 THR A O 1
ATOM 682 N N . GLN A 1 86 ? 9.543 -3.039 -24.198 1.00 95.62 86 GLN A N 1
ATOM 6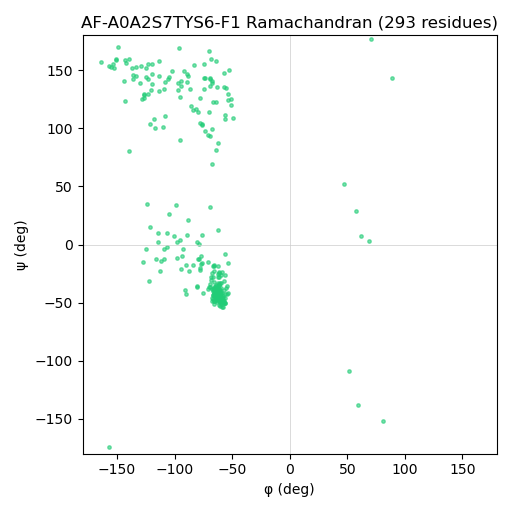83 C CA . GLN A 1 86 ? 8.439 -3.395 -25.089 1.00 95.62 86 GLN A CA 1
ATOM 684 C C . GLN A 1 86 ? 7.349 -2.325 -25.084 1.00 95.62 86 GLN A C 1
ATOM 686 O O . GLN A 1 86 ? 6.804 -2.010 -26.140 1.00 95.62 86 GLN A O 1
ATOM 691 N N . LYS A 1 87 ? 7.053 -1.755 -23.911 1.00 94.94 87 LYS A N 1
ATOM 692 C CA . LYS A 1 87 ? 6.039 -0.713 -23.725 1.00 94.94 87 LYS A CA 1
ATOM 693 C C . LYS A 1 87 ? 6.372 0.179 -22.533 1.00 94.94 87 LYS A C 1
ATOM 695 O O . LYS A 1 87 ? 6.934 -0.283 -21.543 1.00 94.94 87 LYS A O 1
ATOM 700 N N . LYS A 1 88 ? 5.927 1.436 -22.582 1.00 93.56 88 LYS A N 1
ATOM 701 C CA . LYS A 1 88 ? 5.972 2.328 -21.418 1.00 93.56 88 LYS A CA 1
ATOM 702 C C . LYS A 1 88 ? 5.015 1.809 -20.342 1.00 93.56 88 LYS A C 1
ATOM 704 O O . LYS A 1 88 ? 3.826 1.635 -20.610 1.00 93.56 88 LYS A O 1
ATOM 709 N N . LEU A 1 89 ? 5.526 1.546 -19.141 1.00 94.12 89 LEU A N 1
ATOM 710 C CA . LEU A 1 89 ? 4.677 1.165 -18.010 1.00 94.12 89 LEU A CA 1
ATOM 711 C C . LEU A 1 89 ? 4.083 2.412 -17.338 1.00 94.12 89 LEU A C 1
ATOM 713 O O . LEU A 1 89 ? 4.694 3.481 -17.386 1.00 94.12 89 LEU A O 1
ATOM 717 N N . PRO A 1 90 ? 2.925 2.281 -16.668 1.00 91.94 90 PRO A N 1
ATOM 718 C CA . PRO A 1 90 ? 2.424 3.308 -15.763 1.00 91.94 90 PRO A CA 1
ATOM 719 C C . PRO A 1 90 ? 3.467 3.714 -14.711 1.00 91.94 90 PRO A C 1
ATOM 721 O O . PRO A 1 90 ? 4.294 2.900 -14.282 1.00 91.94 90 PRO A O 1
ATOM 724 N N . LYS A 1 91 ? 3.404 4.970 -14.257 1.00 87.69 91 LYS A N 1
ATOM 725 C CA . LYS A 1 91 ? 4.323 5.533 -13.251 1.00 87.69 91 LYS A CA 1
ATOM 726 C C . LYS A 1 91 ? 4.372 4.671 -11.982 1.00 87.69 91 LYS A C 1
ATOM 728 O O . LYS A 1 91 ? 5.444 4.391 -11.462 1.00 87.69 91 LYS A O 1
ATOM 733 N N . ASP A 1 92 ? 3.211 4.211 -11.561 1.00 87.31 92 ASP A N 1
ATOM 734 C CA . ASP A 1 92 ? 2.854 3.485 -10.345 1.00 87.31 92 ASP A CA 1
ATOM 735 C C . ASP A 1 92 ? 2.612 1.984 -10.613 1.00 87.31 92 ASP A C 1
ATOM 737 O O . ASP A 1 92 ? 1.881 1.296 -9.900 1.00 87.31 92 ASP A O 1
ATOM 741 N N . TYR A 1 93 ? 3.250 1.450 -11.664 1.00 91.50 93 TYR A N 1
ATOM 742 C CA . TYR A 1 93 ? 3.178 0.036 -12.036 1.00 91.50 93 TYR A CA 1
ATOM 743 C C . TYR A 1 93 ? 3.490 -0.899 -10.858 1.00 91.50 93 TYR A C 1
ATOM 745 O O . TYR A 1 93 ? 4.571 -0.821 -10.272 1.00 91.50 93 TYR A O 1
ATOM 753 N N . ASN A 1 94 ? 2.557 -1.817 -10.582 1.00 91.81 94 ASN A N 1
ATOM 754 C CA . ASN A 1 94 ? 2.556 -2.768 -9.462 1.00 91.81 94 ASN A CA 1
ATOM 755 C C . ASN A 1 94 ? 2.534 -2.154 -8.057 1.00 91.81 94 ASN A C 1
ATOM 757 O O . ASN A 1 94 ? 2.667 -2.898 -7.090 1.00 91.81 94 ASN A O 1
ATOM 761 N N . GLU A 1 95 ? 2.362 -0.841 -7.926 1.00 92.06 95 GLU A N 1
ATOM 762 C CA . GLU A 1 95 ? 2.255 -0.202 -6.616 1.00 92.06 95 GLU A CA 1
ATOM 763 C C . GLU A 1 95 ? 0.825 -0.123 -6.130 1.00 92.06 95 GLU A C 1
ATOM 765 O O . GLU A 1 95 ? 0.601 -0.372 -4.961 1.00 92.06 95 GLU A O 1
ATOM 770 N N . ALA A 1 96 ? -0.115 0.235 -7.008 1.00 86.88 96 ALA A N 1
ATOM 771 C CA . ALA A 1 96 ? -1.512 0.379 -6.635 1.00 86.88 96 ALA A CA 1
ATOM 772 C C . ALA A 1 96 ? -2.140 -0.973 -6.262 1.00 86.88 96 ALA A C 1
ATOM 774 O O . ALA A 1 96 ? -1.932 -1.989 -6.934 1.00 86.88 96 ALA A O 1
ATOM 775 N N . GLY A 1 97 ? -2.978 -0.952 -5.230 1.00 90.69 97 GLY A N 1
ATOM 776 C CA . GLY A 1 97 ? -3.601 -2.137 -4.663 1.00 90.69 97 GLY A CA 1
ATOM 777 C C . GLY A 1 97 ? -4.890 -1.838 -3.910 1.00 90.69 97 GLY A C 1
ATOM 778 O O . GLY A 1 97 ? -5.381 -0.710 -3.900 1.00 90.69 97 GLY A O 1
ATOM 779 N N . HIS A 1 98 ? -5.420 -2.880 -3.277 1.00 92.38 98 HIS A N 1
ATOM 780 C CA . HIS A 1 98 ? -6.632 -2.849 -2.466 1.00 92.38 98 HIS A CA 1
ATOM 781 C C . HIS A 1 98 ? -6.385 -3.586 -1.146 1.00 92.38 98 HIS A C 1
ATOM 783 O O . HIS A 1 98 ? -5.542 -4.486 -1.073 1.00 92.38 98 HIS A O 1
ATOM 789 N N . ILE A 1 99 ? -7.127 -3.198 -0.107 1.00 97.06 99 ILE A N 1
ATOM 790 C CA . ILE A 1 99 ? -6.981 -3.741 1.252 1.00 97.06 99 ILE A CA 1
ATOM 791 C C . ILE A 1 99 ? -7.257 -5.251 1.298 1.00 97.06 99 ILE A C 1
ATOM 793 O O . ILE A 1 99 ? -6.614 -5.976 2.049 1.00 97.06 99 ILE A O 1
ATOM 797 N N . ASP A 1 100 ? -8.186 -5.759 0.490 1.00 96.88 100 ASP A N 1
ATOM 798 C CA . ASP A 1 100 ? -8.517 -7.186 0.424 1.00 96.88 100 ASP A CA 1
ATOM 799 C C . ASP A 1 100 ? -7.365 -8.051 -0.105 1.00 96.88 100 ASP A C 1
ATOM 801 O O . ASP A 1 100 ? -7.042 -9.084 0.490 1.00 96.88 100 ASP A O 1
ATOM 805 N N . HIS A 1 101 ? -6.694 -7.606 -1.168 1.00 96.50 101 HIS A N 1
ATOM 806 C CA . HIS A 1 101 ? -5.496 -8.260 -1.689 1.00 96.50 101 HIS A CA 1
ATOM 807 C C . HIS A 1 101 ? -4.357 -8.263 -0.667 1.00 96.50 101 HIS A C 1
ATOM 809 O O . HIS A 1 101 ? -3.723 -9.297 -0.442 1.00 96.50 101 HIS A O 1
ATOM 815 N N . ASP A 1 102 ? -4.119 -7.134 -0.010 1.00 97.94 102 ASP A N 1
ATOM 816 C CA . ASP A 1 102 ? -3.062 -7.028 0.991 1.00 97.94 102 ASP A CA 1
ATOM 817 C C . ASP A 1 102 ? -3.372 -7.830 2.247 1.00 97.94 102 ASP A C 1
ATOM 819 O O . ASP A 1 102 ? -2.493 -8.489 2.801 1.00 97.94 102 ASP A O 1
ATOM 823 N N . PHE A 1 103 ? -4.632 -7.878 2.664 1.00 98.19 103 PHE A N 1
ATOM 824 C CA . PHE A 1 103 ? -5.041 -8.742 3.757 1.00 98.19 103 PHE A CA 1
ATOM 825 C C . PHE A 1 103 ? -4.847 -10.224 3.411 1.00 98.19 103 PHE A C 1
ATOM 827 O O . PHE A 1 103 ? -4.423 -11.006 4.263 1.00 98.19 103 PHE A O 1
ATOM 834 N N . ALA A 1 104 ? -5.091 -10.632 2.160 1.00 97.62 104 ALA A N 1
ATOM 835 C CA . ALA A 1 104 ? -4.792 -11.991 1.711 1.00 97.62 104 ALA A CA 1
ATOM 836 C C . ALA A 1 104 ? -3.282 -12.298 1.772 1.00 97.62 104 ALA A C 1
ATOM 838 O O . ALA A 1 104 ? -2.892 -13.379 2.225 1.00 97.62 104 ALA A O 1
ATOM 839 N N . LEU A 1 105 ? -2.425 -11.342 1.394 1.00 97.00 105 LEU A N 1
ATOM 840 C CA . LEU A 1 105 ? -0.971 -11.458 1.554 1.00 97.00 105 LEU A CA 1
ATOM 841 C C . LEU A 1 105 ? -0.573 -11.562 3.031 1.00 97.00 105 LEU A C 1
ATOM 843 O O . LEU A 1 105 ? 0.199 -12.454 3.389 1.00 97.00 105 LEU A O 1
ATOM 847 N N . ALA A 1 106 ? -1.146 -10.722 3.892 1.00 97.50 106 ALA A N 1
ATOM 848 C CA . ALA A 1 106 ? -0.917 -10.751 5.332 1.00 97.50 106 ALA A CA 1
ATOM 849 C C . ALA A 1 106 ? -1.339 -12.095 5.949 1.00 97.50 106 ALA A C 1
ATOM 851 O O . ALA A 1 106 ? -0.602 -12.670 6.748 1.00 97.50 106 ALA A O 1
ATOM 852 N N . LYS A 1 107 ? -2.475 -12.668 5.530 1.00 97.19 107 LYS A N 1
ATOM 853 C CA . LYS A 1 107 ? -2.899 -14.011 5.957 1.00 97.19 107 LYS A CA 1
ATOM 854 C C . LYS A 1 107 ? -1.971 -15.116 5.472 1.00 97.19 107 LYS A C 1
ATOM 856 O O . LYS A 1 107 ? -1.776 -16.093 6.187 1.00 97.19 107 LYS A O 1
ATOM 861 N N . LYS A 1 108 ? -1.430 -14.999 4.259 1.00 95.88 108 LYS A N 1
ATOM 862 C CA . LYS A 1 108 ? -0.564 -16.026 3.671 1.00 95.88 108 LYS A CA 1
ATOM 863 C C . LYS A 1 108 ? 0.835 -16.015 4.285 1.00 95.88 108 LYS A C 1
ATOM 865 O O . LYS A 1 108 ? 1.398 -17.073 4.560 1.00 95.88 108 LYS A O 1
ATOM 870 N N . TYR A 1 109 ? 1.394 -14.829 4.500 1.00 95.44 109 TYR A N 1
ATOM 871 C CA . TYR A 1 109 ? 2.810 -14.666 4.823 1.00 95.44 109 TYR A CA 1
ATOM 872 C C . TYR A 1 109 ? 3.090 -14.075 6.206 1.00 95.44 109 TYR A C 1
ATOM 874 O O . TYR A 1 109 ? 4.238 -14.118 6.648 1.00 95.44 109 TYR A O 1
ATOM 882 N N . GLY A 1 110 ? 2.074 -13.534 6.879 1.00 96.94 110 GLY A N 1
ATOM 883 C CA . GLY A 1 110 ? 2.267 -12.665 8.033 1.00 96.94 110 GLY A CA 1
ATOM 884 C C . GLY A 1 110 ? 2.845 -11.303 7.650 1.00 96.94 110 GLY A C 1
ATOM 885 O O . GLY A 1 110 ? 3.167 -11.038 6.490 1.00 96.94 110 GLY A O 1
ATOM 886 N N . ILE A 1 111 ? 2.988 -10.449 8.658 1.00 97.44 111 ILE A N 1
ATOM 887 C CA . ILE A 1 111 ? 3.597 -9.123 8.585 1.00 97.44 111 ILE A CA 1
ATOM 888 C C . ILE A 1 111 ? 4.694 -9.064 9.658 1.00 97.44 111 ILE A C 1
ATOM 890 O O . ILE A 1 111 ? 4.465 -9.432 10.811 1.00 97.44 111 ILE A O 1
ATOM 894 N N . ALA A 1 112 ? 5.902 -8.663 9.274 1.00 96.88 112 ALA A N 1
ATOM 895 C CA . ALA A 1 112 ? 7.019 -8.458 10.190 1.00 96.88 112 ALA A CA 1
ATOM 896 C C . ALA A 1 112 ? 6.757 -7.257 11.102 1.00 96.88 112 ALA A C 1
ATOM 898 O O . ALA A 1 112 ? 5.962 -6.380 10.774 1.00 96.88 112 ALA A O 1
ATOM 899 N N . SER A 1 113 ? 7.448 -7.191 12.238 1.00 95.12 113 SER A N 1
ATOM 900 C CA . SER A 1 113 ? 7.419 -5.963 13.039 1.00 95.12 113 SER A CA 1
ATOM 901 C C . SER A 1 113 ? 8.263 -4.870 12.393 1.00 95.12 113 SER A C 1
ATOM 903 O O . SER A 1 113 ? 9.243 -5.155 11.704 1.00 95.12 113 SER A O 1
ATOM 9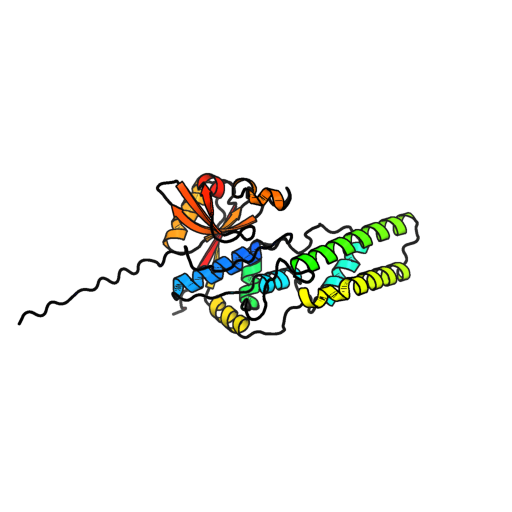05 N N . GLU A 1 114 ? 7.944 -3.618 12.689 1.00 91.50 114 GLU A N 1
ATOM 906 C CA . GLU A 1 114 ? 8.751 -2.470 12.264 1.00 91.50 114 GLU A CA 1
ATOM 907 C C . GLU A 1 114 ? 10.175 -2.510 12.843 1.00 91.50 114 GLU A C 1
ATOM 909 O O . GLU A 1 114 ? 11.135 -2.081 12.210 1.00 91.50 114 GLU A O 1
ATOM 914 N N . ARG A 1 115 ? 10.356 -3.145 14.011 1.00 91.62 115 ARG A N 1
ATOM 915 C CA . ARG A 1 115 ? 11.683 -3.426 14.584 1.00 91.62 115 ARG A CA 1
ATOM 916 C C . ARG A 1 115 ? 12.509 -4.385 13.719 1.00 91.62 115 ARG A C 1
ATOM 918 O O . ARG A 1 115 ? 13.726 -4.242 13.651 1.00 91.62 115 ARG A O 1
ATOM 925 N N . GLU A 1 116 ? 11.874 -5.386 13.111 1.00 93.19 116 GLU A N 1
ATOM 926 C CA . GLU A 1 116 ? 12.546 -6.368 12.249 1.00 93.19 116 GLU A CA 1
ATOM 927 C C . GLU A 1 116 ? 12.778 -5.823 10.834 1.00 93.19 116 GLU A C 1
ATOM 929 O O . GLU A 1 116 ? 13.802 -6.123 10.218 1.00 93.19 116 GLU A O 1
ATOM 934 N N . LEU A 1 117 ? 11.833 -5.038 10.306 1.00 91.38 117 LEU A N 1
ATOM 935 C CA . LEU A 1 117 ? 11.911 -4.489 8.957 1.00 91.38 117 LEU A CA 1
ATOM 936 C C . LEU A 1 117 ? 11.425 -3.032 8.910 1.00 91.38 117 LEU A C 1
ATOM 938 O O . LEU A 1 117 ? 10.313 -2.778 8.458 1.00 91.38 117 LEU A O 1
ATOM 942 N N . PRO A 1 118 ? 12.260 -2.060 9.298 1.00 88.12 118 PRO A N 1
ATOM 943 C CA . PRO A 1 118 ? 11.814 -0.681 9.400 1.00 88.12 118 PRO A CA 1
ATOM 944 C C . PRO A 1 118 ? 11.484 -0.072 8.034 1.00 88.12 118 PRO A C 1
ATOM 946 O O . PRO A 1 118 ? 12.213 -0.257 7.041 1.00 88.12 118 PRO A O 1
ATOM 949 N N . TYR A 1 119 ? 10.399 0.688 8.007 1.00 83.69 119 TYR A N 1
ATOM 950 C CA . TYR A 1 119 ? 10.016 1.646 6.998 1.00 83.69 119 TYR A CA 1
ATOM 951 C C . TYR A 1 119 ? 10.758 2.969 7.237 1.00 83.69 119 TYR A C 1
ATOM 953 O O . TYR A 1 119 ? 10.580 3.667 8.228 1.00 83.69 119 TYR A O 1
ATOM 961 N N . ASN A 1 120 ? 11.609 3.359 6.288 1.00 73.25 120 ASN A N 1
ATOM 962 C CA . ASN A 1 120 ? 12.313 4.638 6.351 1.00 73.25 120 ASN A CA 1
ATOM 963 C C . ASN A 1 120 ? 11.908 5.521 5.158 1.00 73.25 120 ASN A C 1
ATOM 965 O O . ASN A 1 120 ? 12.323 5.224 4.030 1.00 73.25 120 ASN A O 1
ATOM 969 N N . PRO A 1 121 ? 11.118 6.592 5.379 1.00 59.84 121 PRO A N 1
ATOM 970 C CA . PRO A 1 121 ? 10.703 7.496 4.310 1.00 59.84 121 PRO A CA 1
ATOM 971 C C . PRO A 1 121 ? 11.784 8.503 3.889 1.00 59.84 121 PRO A C 1
ATOM 973 O O . PRO A 1 121 ? 11.683 9.061 2.799 1.00 59.84 121 PRO A O 1
ATOM 976 N N . LEU A 1 122 ? 12.794 8.761 4.732 1.00 54.50 122 LEU A N 1
ATOM 977 C CA . LEU A 1 122 ? 13.656 9.950 4.642 1.00 54.50 122 LEU A CA 1
ATOM 978 C C . LEU A 1 122 ? 15.093 9.669 4.177 1.00 54.50 122 LEU A C 1
ATOM 980 O O . LEU A 1 122 ? 15.812 10.602 3.831 1.00 54.50 122 LEU A O 1
ATOM 984 N N . PHE A 1 123 ? 15.537 8.411 4.140 1.00 55.53 123 PHE A N 1
ATOM 985 C CA . PHE A 1 123 ? 16.898 8.078 3.706 1.00 55.53 123 PHE A CA 1
ATOM 986 C C . PHE A 1 123 ? 17.015 7.829 2.197 1.00 55.53 123 PHE A C 1
ATOM 988 O O . PHE A 1 123 ? 16.140 7.230 1.568 1.00 55.53 123 PHE A O 1
ATOM 995 N N . SER A 1 124 ? 18.172 8.193 1.633 1.00 56.88 124 SER A N 1
ATOM 996 C CA . SER A 1 124 ? 18.549 8.037 0.214 1.00 56.88 124 SER A CA 1
ATOM 997 C C . SER A 1 124 ? 18.408 6.610 -0.345 1.00 56.88 124 SER A C 1
ATOM 999 O O . SER A 1 124 ? 18.358 6.435 -1.564 1.00 56.88 124 SER A O 1
ATOM 1001 N N . ASN A 1 125 ? 18.288 5.611 0.537 1.00 59.34 125 ASN A N 1
ATOM 1002 C CA . ASN A 1 125 ? 18.152 4.188 0.224 1.00 59.34 125 ASN A CA 1
ATOM 1003 C C . ASN A 1 125 ? 16.862 3.547 0.789 1.00 59.34 125 ASN A C 1
ATOM 1005 O O . ASN A 1 125 ? 16.774 2.324 0.864 1.00 59.34 125 ASN A O 1
ATOM 1009 N N . GLY A 1 126 ? 15.872 4.338 1.219 1.00 81.69 126 GLY A N 1
ATOM 1010 C CA . GLY A 1 126 ? 14.562 3.830 1.649 1.00 81.69 126 GLY A CA 1
ATOM 1011 C C . GLY A 1 126 ? 13.724 3.284 0.485 1.00 81.69 126 GLY A C 1
ATOM 1012 O O . GLY A 1 126 ? 14.019 3.543 -0.684 1.00 81.69 126 GLY A O 1
ATOM 1013 N N . VAL A 1 127 ? 12.644 2.553 0.790 1.00 88.50 127 VAL A N 1
ATOM 1014 C CA . VAL A 1 127 ? 11.754 1.948 -0.227 1.00 88.50 127 VAL A CA 1
ATOM 1015 C C . VAL A 1 127 ? 11.231 2.993 -1.209 1.00 88.50 127 VAL A C 1
ATOM 1017 O O . VAL A 1 127 ? 11.271 2.768 -2.416 1.00 88.50 127 VAL A O 1
ATOM 1020 N N . ALA A 1 128 ? 10.824 4.166 -0.719 1.00 85.56 128 ALA A N 1
ATOM 1021 C CA . ALA A 1 128 ? 10.332 5.239 -1.577 1.00 85.56 128 ALA A CA 1
ATOM 1022 C C . ALA A 1 128 ? 11.368 5.712 -2.603 1.00 85.56 128 ALA A C 1
ATOM 1024 O O . ALA A 1 128 ? 11.051 5.889 -3.782 1.00 85.56 128 ALA A O 1
ATOM 1025 N N . MET A 1 129 ? 12.626 5.851 -2.181 1.00 87.12 129 MET A N 1
ATOM 1026 C CA . MET A 1 129 ? 13.717 6.223 -3.076 1.00 87.12 129 MET A CA 1
ATOM 1027 C C . MET A 1 129 ? 14.087 5.100 -4.043 1.00 87.12 129 MET A C 1
ATOM 1029 O O . MET A 1 129 ? 14.333 5.371 -5.218 1.00 87.12 129 MET A O 1
ATOM 1033 N N . ALA A 1 130 ? 14.073 3.848 -3.585 1.00 91.31 130 ALA A N 1
ATOM 1034 C CA . ALA A 1 130 ? 14.305 2.682 -4.428 1.00 91.31 130 ALA A CA 1
ATOM 1035 C C . ALA A 1 130 ? 13.258 2.563 -5.545 1.00 91.31 130 ALA A C 1
ATOM 1037 O O . ALA A 1 130 ? 13.617 2.452 -6.717 1.00 91.31 130 ALA A O 1
ATOM 1038 N N . VAL A 1 131 ? 11.971 2.679 -5.201 1.00 92.50 131 VAL A N 1
ATOM 1039 C CA . VAL A 1 131 ? 10.869 2.684 -6.171 1.00 92.50 131 VAL A CA 1
ATOM 1040 C C . VAL A 1 131 ? 11.009 3.868 -7.131 1.00 92.50 131 VAL A C 1
ATOM 1042 O O . VAL A 1 131 ? 10.945 3.678 -8.344 1.00 92.50 131 VAL A O 1
ATOM 1045 N N . LYS A 1 132 ? 11.296 5.081 -6.634 1.00 91.19 132 LYS A N 1
ATOM 1046 C CA . LYS A 1 132 ? 11.518 6.266 -7.484 1.00 91.19 132 LYS A CA 1
ATOM 1047 C C . LYS A 1 132 ? 12.656 6.062 -8.494 1.00 91.19 132 LYS A C 1
ATOM 1049 O O . LYS A 1 132 ? 12.484 6.410 -9.661 1.00 91.19 132 LYS A O 1
ATOM 1054 N N . ARG A 1 133 ? 13.791 5.492 -8.070 1.00 92.81 133 ARG A N 1
ATOM 1055 C CA . ARG A 1 133 ? 14.930 5.183 -8.954 1.00 92.81 133 ARG A CA 1
ATOM 1056 C C . ARG A 1 133 ? 14.561 4.142 -10.011 1.00 92.81 133 ARG A C 1
ATOM 1058 O O . ARG A 1 133 ? 14.855 4.352 -11.182 1.00 92.81 133 ARG A O 1
ATOM 1065 N N . LEU A 1 134 ? 13.856 3.076 -9.625 1.00 95.44 134 LEU A N 1
ATOM 1066 C CA . LEU A 1 134 ? 13.382 2.058 -10.567 1.00 95.44 134 LEU A CA 1
ATOM 1067 C C . LEU A 1 134 ? 12.434 2.647 -11.622 1.00 95.44 134 LEU A C 1
ATOM 1069 O O . LEU A 1 134 ? 12.598 2.357 -12.804 1.00 95.44 134 LEU A O 1
ATOM 1073 N N . ARG A 1 135 ? 11.483 3.506 -11.223 1.00 95.12 135 ARG A N 1
ATOM 1074 C CA . ARG A 1 135 ? 10.592 4.213 -12.163 1.00 95.12 135 ARG A CA 1
ATOM 1075 C C . ARG A 1 135 ? 11.386 5.021 -13.186 1.00 95.12 135 ARG A C 1
ATOM 1077 O O . ARG A 1 135 ? 11.157 4.876 -14.380 1.00 95.12 135 ARG A O 1
ATOM 1084 N N . HIS A 1 136 ? 12.330 5.832 -12.705 1.00 95.38 136 HIS A N 1
ATOM 1085 C CA . HIS A 1 136 ? 13.158 6.681 -13.558 1.00 95.38 136 HIS A CA 1
ATOM 1086 C C . HIS A 1 136 ? 13.941 5.858 -14.584 1.00 95.38 136 HIS A C 1
ATOM 1088 O O . HIS A 1 136 ? 13.851 6.131 -15.779 1.00 95.38 136 HIS A O 1
ATOM 1094 N N . GLN A 1 137 ? 14.622 4.804 -14.127 1.00 96.94 137 GLN A N 1
ATOM 1095 C CA . GLN A 1 137 ? 15.409 3.940 -15.002 1.00 96.94 137 GLN A CA 1
ATOM 1096 C C . GLN A 1 137 ? 14.544 3.243 -16.057 1.00 96.94 137 GLN A C 1
ATOM 1098 O O . GLN A 1 137 ? 14.919 3.142 -17.223 1.00 96.94 137 GLN A O 1
ATOM 1103 N N . ARG A 1 138 ? 13.359 2.774 -15.658 1.00 97.12 138 ARG A N 1
ATOM 1104 C CA . ARG A 1 138 ? 12.379 2.197 -16.575 1.00 97.12 138 ARG A CA 1
ATOM 1105 C C . ARG A 1 138 ? 11.955 3.190 -17.655 1.00 97.12 138 ARG A C 1
ATOM 1107 O O . ARG A 1 138 ? 11.881 2.809 -18.820 1.00 97.12 138 ARG A O 1
ATOM 1114 N N . ASP A 1 139 ? 11.640 4.423 -17.269 1.00 97.19 139 ASP A N 1
ATOM 1115 C CA . ASP A 1 139 ? 11.152 5.442 -18.199 1.00 97.19 139 ASP A CA 1
ATOM 1116 C C . ASP A 1 139 ? 12.242 5.848 -19.200 1.00 97.19 139 ASP A C 1
ATOM 1118 O O . ASP A 1 139 ? 11.959 6.009 -20.393 1.00 97.19 139 ASP A O 1
ATOM 1122 N N . GLN A 1 140 ? 13.493 5.944 -18.737 1.00 97.38 140 GLN A N 1
ATOM 1123 C CA . GLN A 1 140 ? 14.660 6.145 -19.598 1.00 97.38 140 GLN A CA 1
ATOM 1124 C C . GLN A 1 140 ? 14.818 4.989 -20.588 1.00 97.38 140 GLN A C 1
ATOM 1126 O O . GLN A 1 140 ? 14.812 5.217 -21.797 1.00 97.38 140 GLN A O 1
ATOM 1131 N N . LEU A 1 141 ? 14.843 3.745 -20.097 1.00 97.88 141 LEU A N 1
ATOM 1132 C CA . LEU A 1 141 ? 14.995 2.559 -20.941 1.00 97.88 141 LEU A CA 1
ATOM 1133 C C . LEU A 1 141 ? 13.858 2.420 -21.968 1.00 97.88 141 LEU A C 1
ATOM 1135 O O . LEU A 1 141 ? 14.109 2.070 -23.119 1.00 97.88 141 LEU A O 1
ATOM 1139 N N . ALA A 1 142 ? 12.615 2.722 -21.586 1.00 98.19 142 ALA A N 1
ATOM 1140 C CA . ALA A 1 142 ? 11.474 2.709 -22.500 1.00 98.19 142 ALA A CA 1
ATOM 1141 C C . ALA A 1 142 ? 11.607 3.765 -23.611 1.00 98.19 142 ALA A C 1
ATOM 1143 O O . ALA A 1 142 ? 11.268 3.504 -24.768 1.00 98.19 142 ALA A O 1
ATOM 1144 N N . THR A 1 143 ? 12.115 4.952 -23.267 1.00 97.94 143 THR A N 1
ATOM 1145 C CA . THR A 1 143 ? 12.349 6.044 -24.222 1.00 97.94 143 THR A CA 1
ATOM 1146 C C . THR A 1 143 ? 13.465 5.685 -25.200 1.00 97.94 143 THR A C 1
ATOM 1148 O O . THR A 1 143 ? 13.256 5.770 -26.411 1.00 97.94 143 THR A O 1
ATOM 1151 N N . GLU A 1 144 ? 14.603 5.205 -24.693 1.00 97.25 144 GLU A N 1
ATOM 1152 C CA . GLU A 1 144 ? 15.730 4.749 -25.514 1.00 97.25 144 GLU A CA 1
ATOM 1153 C C . GLU A 1 144 ? 15.321 3.605 -26.449 1.00 97.25 144 GLU A C 1
ATOM 1155 O O . GLU A 1 144 ? 15.586 3.656 -27.651 1.00 97.25 144 GLU A O 1
ATOM 1160 N N . ALA A 1 145 ? 14.609 2.597 -25.931 1.00 97.94 145 ALA A N 1
ATOM 1161 C CA . ALA A 1 145 ? 14.131 1.478 -26.737 1.00 97.94 145 ALA A CA 1
ATOM 1162 C C . ALA A 1 145 ? 13.195 1.942 -27.860 1.00 97.94 145 ALA A C 1
ATOM 1164 O O . ALA A 1 145 ? 13.302 1.475 -28.992 1.00 97.94 145 ALA A O 1
ATOM 1165 N N . SER A 1 146 ? 12.296 2.890 -27.576 1.00 98.00 146 SER A N 1
ATOM 1166 C CA . SER A 1 146 ? 11.401 3.473 -28.582 1.00 98.00 146 SER A CA 1
ATOM 1167 C C . SER A 1 146 ? 12.170 4.211 -29.684 1.00 98.00 146 SER A C 1
ATOM 1169 O O . SER A 1 146 ? 11.884 4.024 -30.868 1.00 98.00 146 SER A O 1
ATOM 1171 N N . GLN A 1 147 ? 13.180 5.007 -29.319 1.00 98.00 147 GLN A N 1
ATOM 1172 C CA . GLN A 1 147 ? 14.022 5.734 -30.275 1.00 98.00 147 GLN A CA 1
ATOM 1173 C C . GLN A 1 147 ? 14.827 4.781 -31.168 1.00 98.00 147 GLN A C 1
ATOM 1175 O O . GLN A 1 147 ? 14.780 4.898 -32.392 1.00 98.00 147 GLN A O 1
ATOM 1180 N N . LEU A 1 148 ? 15.488 3.784 -30.577 1.00 97.94 148 LEU A N 1
ATOM 1181 C CA . LEU A 1 148 ? 16.279 2.795 -31.316 1.00 97.94 148 LEU A CA 1
ATOM 1182 C C . LEU A 1 148 ? 15.411 1.922 -32.231 1.00 97.94 148 LEU A C 1
ATOM 1184 O O . LEU A 1 148 ? 15.819 1.609 -33.348 1.00 97.94 148 LEU A O 1
ATOM 1188 N N . LYS A 1 149 ? 14.189 1.570 -31.809 1.00 97.56 149 LYS A N 1
ATOM 1189 C CA . LYS A 1 149 ? 13.221 0.862 -32.666 1.00 97.56 149 LYS A CA 1
ATOM 1190 C C . LYS A 1 149 ? 12.833 1.692 -33.885 1.00 97.56 149 LYS A C 1
ATOM 1192 O O . LYS A 1 149 ? 12.832 1.163 -34.993 1.00 97.56 149 LYS A O 1
ATOM 1197 N N . LYS A 1 150 ? 12.561 2.990 -33.705 1.00 97.69 150 LYS A N 1
ATOM 1198 C CA . LYS A 1 150 ? 12.275 3.913 -34.819 1.00 97.69 150 LYS A CA 1
ATOM 1199 C C . LYS A 1 150 ? 13.456 4.027 -35.784 1.00 97.69 150 LYS A C 1
ATOM 1201 O O . LYS A 1 150 ? 13.245 4.052 -36.991 1.00 97.69 150 LYS A O 1
ATOM 1206 N N . ALA A 1 151 ? 14.680 4.024 -35.260 1.00 97.88 151 ALA A N 1
ATOM 1207 C CA . ALA A 1 151 ? 15.909 4.042 -36.049 1.00 97.88 151 ALA A CA 1
ATOM 1208 C C . ALA A 1 151 ? 16.299 2.673 -36.651 1.00 97.88 151 ALA A C 1
ATOM 1210 O O . ALA A 1 151 ? 17.323 2.584 -37.319 1.00 97.88 151 ALA A O 1
ATOM 1211 N N . ARG A 1 152 ? 15.517 1.603 -36.421 1.00 97.44 152 ARG A N 1
ATOM 1212 C CA . ARG A 1 152 ? 15.838 0.212 -36.815 1.00 97.44 152 ARG A CA 1
ATOM 1213 C C . ARG A 1 152 ? 17.170 -0.313 -36.246 1.00 97.44 152 ARG A C 1
ATOM 1215 O O . ARG A 1 152 ? 17.793 -1.193 -36.825 1.00 97.44 152 ARG A O 1
ATOM 1222 N N . GLN A 1 153 ? 17.578 0.195 -35.084 1.00 97.69 153 GLN A N 1
ATOM 1223 C CA . GLN A 1 153 ? 18.808 -0.172 -34.365 1.00 97.69 153 GLN A CA 1
ATOM 1224 C C . GLN A 1 153 ? 18.539 -1.034 -33.118 1.00 97.69 153 GLN A C 1
ATOM 1226 O O . GLN A 1 153 ? 19.420 -1.244 -32.288 1.00 97.69 153 GLN A O 1
ATOM 1231 N N . TRP A 1 154 ? 17.307 -1.519 -32.947 1.00 97.25 154 TRP A N 1
ATOM 1232 C CA . TRP A 1 154 ? 16.914 -2.336 -31.801 1.00 97.25 154 TRP A CA 1
ATOM 1233 C C . TRP A 1 154 ? 17.010 -3.832 -32.123 1.00 97.25 154 TRP A C 1
ATOM 1235 O O . TRP A 1 154 ? 16.043 -4.429 -32.594 1.00 97.25 154 TRP A O 1
ATOM 1245 N N . SER A 1 155 ? 18.176 -4.428 -31.869 1.00 97.00 155 SER A N 1
ATOM 1246 C CA . SER A 1 155 ? 18.397 -5.880 -31.927 1.00 97.00 155 SER A CA 1
ATOM 1247 C C . SER A 1 155 ? 18.283 -6.532 -30.542 1.00 97.00 155 SER A C 1
ATOM 1249 O O . SER A 1 155 ? 18.298 -5.848 -29.514 1.00 97.00 155 SER A O 1
ATOM 1251 N N . ASP A 1 156 ? 18.246 -7.866 -30.497 1.00 95.69 156 ASP A N 1
ATOM 1252 C CA . ASP A 1 156 ? 18.262 -8.620 -29.235 1.00 95.69 156 ASP A CA 1
ATOM 1253 C C . ASP A 1 156 ? 19.537 -8.374 -28.417 1.00 95.69 156 ASP A C 1
ATOM 1255 O O . ASP A 1 156 ? 19.469 -8.221 -27.197 1.00 95.69 156 ASP A O 1
ATOM 1259 N N . SER A 1 157 ? 20.694 -8.262 -29.078 1.00 97.19 157 SER A N 1
ATOM 1260 C CA . SER A 1 157 ? 21.965 -7.952 -28.412 1.00 97.19 157 SER A CA 1
ATOM 1261 C C . SER A 1 157 ? 21.960 -6.552 -27.790 1.00 97.19 157 SER A C 1
ATOM 1263 O O . SER A 1 157 ? 22.371 -6.383 -26.640 1.00 97.19 157 SER A O 1
ATOM 1265 N N . VAL A 1 158 ? 21.422 -5.556 -28.504 1.00 97.44 158 VAL A N 1
ATOM 1266 C CA . VAL A 1 158 ? 21.252 -4.189 -27.989 1.00 97.44 158 VAL A CA 1
ATOM 1267 C C . VAL A 1 158 ? 20.289 -4.181 -26.802 1.00 97.44 158 VAL A C 1
ATOM 1269 O O . VAL A 1 158 ? 20.585 -3.565 -25.776 1.00 97.44 158 VAL A O 1
ATOM 1272 N N . ALA A 1 159 ? 19.171 -4.906 -26.898 1.00 96.75 159 ALA A N 1
ATOM 1273 C CA . ALA A 1 159 ? 18.202 -5.021 -25.815 1.00 96.75 159 ALA A CA 1
ATOM 1274 C C . ALA A 1 159 ? 18.827 -5.622 -24.546 1.00 96.75 159 ALA A C 1
ATOM 1276 O O . ALA A 1 159 ? 18.690 -5.049 -23.464 1.00 96.75 159 ALA A O 1
ATOM 1277 N N . GLN A 1 160 ? 19.546 -6.743 -24.674 1.00 97.00 160 GLN A N 1
ATOM 1278 C CA . GLN A 1 160 ? 20.225 -7.398 -23.553 1.00 97.00 160 GLN A CA 1
ATOM 1279 C C . GLN A 1 160 ? 21.255 -6.475 -22.896 1.00 97.00 160 GLN A C 1
ATOM 1281 O O . GLN A 1 160 ? 21.242 -6.323 -21.674 1.00 97.00 160 GLN A O 1
ATOM 1286 N N . HIS A 1 161 ? 22.090 -5.801 -23.694 1.00 97.81 161 HIS A N 1
ATOM 1287 C CA . HIS A 1 161 ? 23.097 -4.874 -23.181 1.00 97.81 161 HIS A CA 1
ATO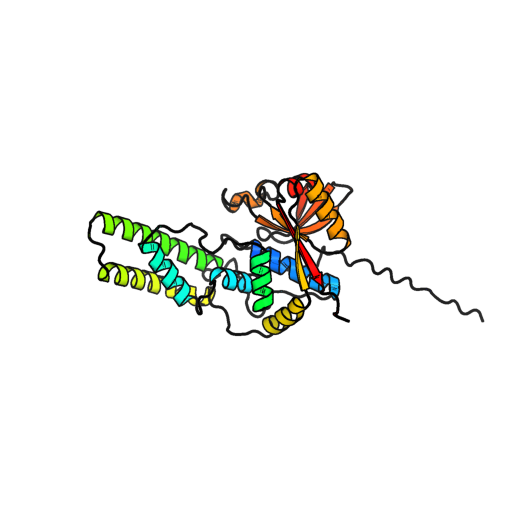M 1288 C C . HIS A 1 161 ? 22.465 -3.710 -22.401 1.00 97.81 161 HIS A C 1
ATOM 1290 O O . HIS A 1 161 ? 22.864 -3.426 -21.271 1.00 97.81 161 HIS A O 1
ATOM 1296 N N . LYS A 1 162 ? 21.425 -3.077 -22.959 1.00 97.88 162 LYS A N 1
ATOM 1297 C CA . LYS A 1 162 ? 20.724 -1.948 -22.325 1.00 97.88 162 LYS A CA 1
ATOM 1298 C C . LYS A 1 162 ? 19.983 -2.344 -21.046 1.00 97.88 162 LYS A C 1
ATOM 1300 O O . LYS A 1 162 ? 19.997 -1.589 -20.069 1.00 97.88 162 LYS A O 1
ATOM 1305 N N . ILE A 1 163 ? 19.368 -3.531 -21.026 1.00 97.12 163 ILE A N 1
ATOM 1306 C CA . ILE A 1 163 ? 18.738 -4.084 -19.819 1.00 97.12 163 ILE A CA 1
ATOM 1307 C C . ILE A 1 163 ? 19.800 -4.343 -18.746 1.00 97.12 163 ILE A C 1
ATOM 1309 O O . ILE A 1 163 ? 19.603 -3.922 -17.608 1.00 97.12 163 ILE A O 1
ATOM 1313 N N . GLN A 1 164 ? 20.927 -4.973 -19.095 1.00 96.75 164 GLN A N 1
ATOM 1314 C CA . GLN A 1 164 ? 22.002 -5.264 -18.142 1.00 96.75 164 GLN A CA 1
ATOM 1315 C C . GLN A 1 164 ? 22.614 -3.982 -17.567 1.00 96.75 164 GLN A C 1
ATOM 1317 O O . GLN A 1 164 ? 22.756 -3.862 -16.352 1.00 96.75 164 GLN A O 1
ATOM 1322 N N . GLN A 1 165 ? 22.906 -2.992 -18.414 1.00 97.19 165 GLN A N 1
ATOM 1323 C CA . GLN A 1 165 ? 23.418 -1.689 -17.982 1.00 97.19 165 GLN A CA 1
ATOM 1324 C C . GLN A 1 165 ? 22.454 -1.005 -16.999 1.00 97.19 165 GLN A C 1
ATOM 1326 O O . GLN A 1 165 ? 22.869 -0.537 -15.938 1.00 97.19 165 GLN A O 1
ATOM 1331 N N . SER A 1 166 ? 21.156 -0.997 -17.321 1.00 97.12 166 SER A N 1
ATOM 1332 C CA . SER A 1 166 ? 20.116 -0.447 -16.441 1.00 97.12 166 SER A CA 1
ATOM 1333 C C . SER A 1 166 ? 20.004 -1.219 -15.125 1.00 97.12 166 SER A C 1
ATOM 1335 O O . SER A 1 166 ? 19.763 -0.633 -14.071 1.00 97.12 166 SER A O 1
ATOM 1337 N N . HIS A 1 167 ? 20.180 -2.540 -15.169 1.00 95.56 167 HIS A N 1
ATOM 1338 C CA . HIS A 1 167 ? 20.144 -3.387 -13.986 1.00 95.56 167 HIS A CA 1
ATOM 1339 C C . HIS A 1 167 ? 21.321 -3.097 -13.041 1.00 95.56 167 HIS A C 1
ATOM 1341 O O . HIS A 1 167 ? 21.112 -2.959 -11.835 1.00 95.56 167 HIS A O 1
ATOM 1347 N N . GLU A 1 168 ? 22.538 -2.923 -13.567 1.00 94.81 168 G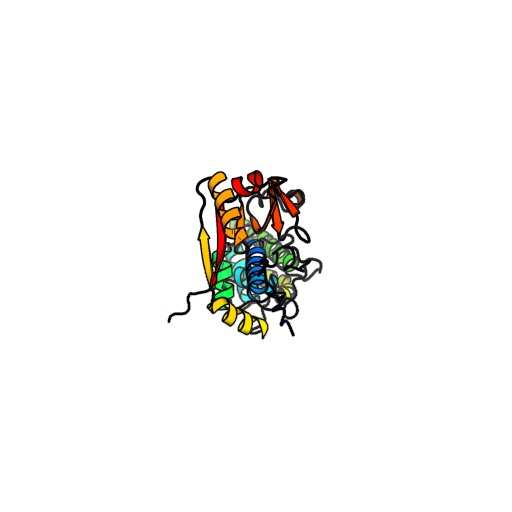LU A N 1
ATOM 1348 C CA . GLU A 1 168 ? 23.713 -2.557 -12.761 1.00 94.81 168 GLU A CA 1
ATOM 1349 C C . GLU A 1 168 ? 23.554 -1.187 -12.084 1.00 94.81 168 GLU A C 1
ATOM 1351 O O . GLU A 1 168 ? 23.858 -1.046 -10.897 1.00 94.81 168 GLU A O 1
ATOM 1356 N N . GLN A 1 169 ? 22.969 -0.202 -12.775 1.00 94.75 169 GLN A N 1
ATOM 1357 C CA . GLN A 1 169 ? 22.646 1.111 -12.190 1.00 94.75 169 GLN A CA 1
ATOM 1358 C C . GLN A 1 169 ? 21.656 1.013 -11.013 1.00 94.75 169 GLN A C 1
ATOM 1360 O O . GLN A 1 169 ? 21.646 1.861 -10.118 1.00 94.75 169 GLN A O 1
ATOM 1365 N N . LEU A 1 170 ? 20.851 -0.053 -10.970 1.00 94.69 170 LEU A N 1
ATOM 1366 C CA . LEU A 1 170 ? 19.881 -0.329 -9.911 1.00 94.69 170 LEU A CA 1
ATOM 1367 C C . LEU A 1 170 ? 20.396 -1.309 -8.845 1.00 94.69 170 LEU A C 1
ATOM 1369 O O . LEU A 1 170 ? 19.681 -1.601 -7.883 1.00 94.69 170 LEU A O 1
ATOM 1373 N N . LYS A 1 171 ? 21.644 -1.785 -8.920 1.00 89.94 171 LYS A N 1
ATOM 1374 C CA . LYS A 1 171 ? 22.180 -2.752 -7.946 1.00 89.94 171 LYS A CA 1
ATOM 1375 C C . LYS A 1 171 ? 22.068 -2.255 -6.500 1.00 89.94 171 LYS A C 1
ATOM 1377 O O . LYS A 1 171 ? 21.710 -3.025 -5.607 1.00 89.94 171 LYS A O 1
ATOM 1382 N N . GLY A 1 172 ? 22.283 -0.954 -6.287 1.00 88.19 172 GLY A N 1
ATOM 1383 C CA . GLY A 1 172 ? 22.208 -0.306 -4.974 1.00 88.19 172 GLY A CA 1
ATOM 1384 C C . GLY A 1 172 ? 20.812 -0.277 -4.338 1.00 88.19 172 GLY A C 1
ATOM 1385 O O . GLY A 1 172 ? 20.710 -0.089 -3.128 1.00 88.19 172 GLY A O 1
ATOM 1386 N N . ILE A 1 173 ? 19.735 -0.495 -5.106 1.00 91.00 173 ILE A N 1
ATOM 1387 C CA . ILE A 1 173 ? 18.364 -0.479 -4.567 1.00 91.00 173 ILE A CA 1
ATOM 1388 C C . ILE A 1 173 ? 17.853 -1.865 -4.149 1.00 91.00 173 ILE A C 1
ATOM 1390 O O . ILE A 1 173 ? 16.826 -1.954 -3.476 1.00 91.00 173 ILE A O 1
ATOM 1394 N N . ASN A 1 174 ? 18.572 -2.946 -4.481 1.00 89.50 174 ASN A N 1
ATOM 1395 C CA . ASN A 1 174 ? 18.149 -4.315 -4.167 1.00 89.50 174 ASN A CA 1
ATOM 1396 C C . ASN A 1 174 ? 17.892 -4.523 -2.672 1.00 89.50 174 ASN A C 1
ATOM 1398 O O . ASN A 1 174 ? 16.851 -5.048 -2.297 1.00 89.50 174 ASN A O 1
ATOM 1402 N N . LYS A 1 175 ? 18.791 -4.046 -1.803 1.00 88.88 175 LYS A N 1
ATOM 1403 C CA . LYS A 1 175 ? 18.645 -4.198 -0.346 1.00 88.88 175 LYS A CA 1
ATOM 1404 C C . LYS A 1 175 ? 17.390 -3.507 0.200 1.00 88.88 175 LYS A C 1
ATOM 1406 O O . LYS A 1 175 ? 16.768 -4.008 1.133 1.00 88.88 175 LYS A O 1
ATOM 1411 N N . ALA A 1 176 ? 17.009 -2.369 -0.377 1.00 90.06 176 ALA A N 1
ATOM 1412 C CA . ALA A 1 176 ? 15.822 -1.629 0.039 1.00 90.06 176 ALA A CA 1
ATOM 1413 C C . ALA A 1 176 ? 14.532 -2.396 -0.289 1.00 90.06 176 ALA A C 1
ATOM 1415 O O . ALA A 1 176 ? 13.602 -2.410 0.516 1.00 90.06 176 ALA A O 1
ATOM 1416 N N . LEU A 1 177 ? 14.511 -3.066 -1.445 1.00 91.88 177 LEU A N 1
ATOM 1417 C CA . LEU A 1 177 ? 13.370 -3.828 -1.960 1.00 91.88 177 LEU A CA 1
ATOM 1418 C C . LEU A 1 177 ? 13.394 -5.312 -1.565 1.00 91.88 177 LEU A C 1
ATOM 1420 O O . LEU A 1 177 ? 12.464 -6.049 -1.885 1.00 91.88 177 LEU A O 1
ATOM 1424 N N . ALA A 1 178 ? 14.451 -5.759 -0.892 1.00 90.75 178 ALA A N 1
ATOM 1425 C CA . ALA A 1 178 ? 14.570 -7.121 -0.410 1.00 90.75 178 ALA A CA 1
ATOM 1426 C C . ALA A 1 178 ? 13.671 -7.355 0.807 1.00 90.75 178 ALA A C 1
ATOM 1428 O O . ALA A 1 178 ? 13.532 -6.500 1.687 1.00 90.75 178 ALA A O 1
ATOM 1429 N N . LEU A 1 179 ? 13.117 -8.562 0.863 1.00 91.00 179 LEU A N 1
ATOM 1430 C CA . LEU A 1 179 ? 12.407 -9.093 2.013 1.00 91.00 179 LEU A CA 1
ATOM 1431 C C . LEU A 1 179 ? 13.264 -10.186 2.662 1.00 91.00 179 LEU A C 1
ATOM 1433 O O . LEU A 1 179 ? 13.852 -10.988 1.936 1.00 91.00 179 LEU A O 1
ATOM 1437 N N . PRO A 1 180 ? 13.320 -10.268 4.001 1.00 89.06 180 PRO A N 1
ATOM 1438 C CA . PRO A 1 180 ? 13.913 -11.426 4.663 1.00 89.06 180 PRO A CA 1
ATOM 1439 C C . PRO A 1 180 ? 13.100 -12.693 4.353 1.00 89.06 180 PRO A C 1
ATOM 1441 O O . PRO A 1 180 ? 11.908 -12.602 4.047 1.00 89.06 180 PRO A O 1
ATOM 1444 N N . ASN A 1 181 ? 13.709 -13.875 4.475 1.00 84.62 181 ASN A N 1
ATOM 1445 C CA . ASN A 1 181 ? 13.020 -15.152 4.233 1.00 84.62 181 ASN A CA 1
ATOM 1446 C C . ASN A 1 181 ? 11.942 -15.433 5.294 1.00 84.62 181 ASN A C 1
ATOM 1448 O O . ASN A 1 181 ? 10.802 -15.749 4.958 1.00 84.62 181 ASN A O 1
ATOM 1452 N N . SER A 1 182 ? 12.264 -15.235 6.572 1.00 87.00 182 SER A N 1
ATOM 1453 C CA . SER A 1 182 ? 11.331 -15.345 7.696 1.00 87.00 182 SER A CA 1
ATOM 1454 C C . SER A 1 182 ? 11.634 -14.286 8.753 1.00 87.00 182 SER A C 1
ATOM 1456 O O . SER A 1 182 ? 12.730 -13.727 8.792 1.00 87.00 182 SER A O 1
ATOM 1458 N N . THR A 1 183 ? 10.637 -13.986 9.582 1.00 95.12 183 THR A N 1
ATOM 1459 C CA . THR A 1 183 ? 10.807 -13.214 10.816 1.00 95.12 183 THR A CA 1
ATOM 1460 C C . THR A 1 183 ? 9.879 -13.803 11.874 1.00 95.12 183 THR A C 1
ATOM 1462 O O . THR A 1 183 ? 8.873 -14.432 11.528 1.00 95.12 183 THR A O 1
ATOM 1465 N N . HIS A 1 184 ? 10.191 -13.607 13.155 1.00 95.75 184 HIS A N 1
ATOM 1466 C CA . HIS A 1 184 ? 9.374 -14.164 14.231 1.00 95.75 184 HIS A CA 1
ATOM 1467 C C . HIS A 1 184 ? 7.969 -13.541 14.225 1.00 95.75 184 HIS A C 1
ATOM 1469 O O . HIS A 1 184 ? 6.961 -14.246 14.344 1.00 95.75 184 HIS A O 1
ATOM 1475 N N . THR A 1 185 ? 7.876 -12.223 14.010 1.00 96.69 185 THR A N 1
ATOM 1476 C CA . THR A 1 185 ? 6.575 -11.539 14.005 1.00 96.69 185 THR A CA 1
ATOM 1477 C C . THR A 1 185 ? 5.706 -11.940 12.814 1.00 96.69 185 THR A C 1
ATOM 1479 O O . THR A 1 185 ? 4.485 -11.979 12.962 1.00 96.69 185 THR A O 1
ATOM 1482 N N . ARG A 1 186 ? 6.277 -12.339 11.668 1.00 96.75 186 ARG A N 1
ATOM 1483 C CA . ARG A 1 186 ? 5.490 -12.895 10.551 1.00 96.75 186 ARG A CA 1
ATOM 1484 C C . ARG A 1 186 ? 4.789 -14.191 10.925 1.00 96.75 186 ARG A C 1
ATOM 1486 O O . ARG A 1 186 ? 3.595 -14.342 10.678 1.00 96.75 186 ARG A O 1
ATOM 1493 N N . ASP A 1 187 ? 5.504 -15.125 11.543 1.00 96.88 187 ASP A N 1
ATOM 1494 C CA . ASP A 1 187 ? 4.900 -16.396 11.940 1.00 96.88 187 ASP A CA 1
ATOM 1495 C C . ASP A 1 187 ? 3.790 -16.187 12.973 1.00 96.88 187 ASP A C 1
ATOM 1497 O O . ASP A 1 187 ? 2.727 -16.810 12.883 1.00 96.88 187 ASP A O 1
ATOM 1501 N N . TRP A 1 188 ? 4.010 -15.269 13.915 1.00 97.44 188 TRP A N 1
ATOM 1502 C CA . TRP A 1 188 ? 3.012 -14.893 14.909 1.00 97.44 188 TRP A CA 1
ATOM 1503 C C . TRP A 1 188 ? 1.788 -14.206 14.281 1.00 97.44 188 TRP A C 1
ATOM 1505 O O . TRP A 1 188 ? 0.659 -14.649 14.502 1.00 97.44 188 TRP A O 1
ATOM 1515 N N . THR A 1 189 ? 1.986 -13.176 13.450 1.00 97.69 189 THR A N 1
ATOM 1516 C CA . THR A 1 189 ? 0.883 -12.429 12.813 1.00 97.69 189 THR A CA 1
ATOM 1517 C C . THR A 1 189 ? 0.082 -13.327 11.889 1.00 97.69 189 THR A C 1
ATOM 1519 O O . THR A 1 189 ? -1.143 -13.270 11.912 1.00 97.69 189 THR A O 1
ATOM 1522 N N . ARG A 1 190 ? 0.736 -14.214 11.129 1.00 97.50 190 ARG A N 1
ATOM 1523 C CA . ARG A 1 190 ? 0.063 -15.207 10.284 1.00 97.50 190 ARG A CA 1
ATOM 1524 C C . ARG A 1 190 ? -0.879 -16.089 11.103 1.00 97.50 190 ARG A C 1
ATOM 1526 O O . ARG A 1 190 ? -2.039 -16.256 10.731 1.00 97.50 190 ARG A O 1
ATOM 1533 N N . LYS A 1 191 ? -0.401 -16.631 12.231 1.00 97.00 191 LYS A N 1
ATOM 1534 C CA . LYS A 1 191 ? -1.216 -17.454 13.143 1.00 97.00 191 LYS A CA 1
ATOM 1535 C C . LYS A 1 191 ? -2.374 -16.655 13.737 1.00 97.00 191 LYS A C 1
ATOM 1537 O O . LYS A 1 191 ? -3.492 -17.157 13.797 1.00 97.00 191 LYS A O 1
ATOM 1542 N N . TRP A 1 192 ? -2.133 -15.409 14.138 1.00 97.12 192 TRP A N 1
ATOM 1543 C CA . TRP A 1 192 ? -3.185 -14.543 14.665 1.00 97.12 192 TRP A CA 1
ATOM 1544 C C . TRP A 1 192 ? -4.257 -14.253 13.601 1.00 97.12 192 TRP A C 1
ATOM 1546 O O . TRP A 1 192 ? -5.440 -14.497 13.844 1.00 97.12 192 TRP A O 1
ATOM 1556 N N . LEU A 1 193 ? -3.845 -13.849 12.395 1.00 97.88 193 LEU A N 1
ATOM 1557 C CA . LEU A 1 193 ? -4.712 -13.530 11.254 1.00 97.88 193 LEU A CA 1
ATOM 1558 C C . LEU A 1 193 ? -5.475 -14.739 10.696 1.00 97.88 193 LEU A C 1
ATOM 1560 O O . LEU A 1 193 ? -6.528 -14.566 10.077 1.00 97.88 193 LEU A O 1
ATOM 1564 N N . ALA A 1 194 ? -5.000 -15.967 10.927 1.00 97.00 194 ALA A N 1
ATOM 1565 C CA . ALA A 1 194 ? -5.738 -17.180 10.573 1.00 97.00 194 ALA A CA 1
ATOM 1566 C C . ALA A 1 194 ? -7.130 -17.215 11.231 1.00 97.00 194 ALA A C 1
ATOM 1568 O O . ALA A 1 194 ? -8.090 -17.686 10.616 1.00 97.00 194 ALA A O 1
ATOM 1569 N N . ASN A 1 195 ? -7.259 -16.614 12.419 1.00 97.00 195 ASN A N 1
ATOM 1570 C CA . ASN A 1 195 ? -8.507 -16.517 13.174 1.00 97.00 195 ASN A CA 1
ATOM 1571 C C . ASN A 1 195 ? -9.437 -15.396 12.704 1.00 97.00 195 ASN A C 1
ATOM 1573 O O . ASN A 1 195 ? -10.484 -15.203 13.315 1.00 97.00 195 ASN A O 1
ATOM 1577 N N . TYR A 1 196 ? -9.085 -14.652 11.654 1.00 97.25 196 TYR A N 1
ATOM 1578 C CA . TYR A 1 196 ? -9.875 -13.526 11.165 1.00 97.25 196 TYR A CA 1
ATOM 1579 C C . TYR A 1 196 ? -10.233 -13.667 9.684 1.00 97.25 196 TYR A C 1
ATOM 1581 O O . TYR A 1 196 ? -9.515 -14.260 8.867 1.00 97.25 196 TYR A O 1
ATOM 1589 N N . LYS A 1 197 ? -11.368 -13.067 9.330 1.00 97.25 197 LYS A N 1
ATOM 1590 C CA . LYS A 1 197 ? -11.813 -12.811 7.960 1.00 97.25 197 LYS A CA 1
ATOM 1591 C C . LYS A 1 197 ? -11.971 -11.309 7.772 1.00 97.25 197 LYS A C 1
ATOM 1593 O O . LYS A 1 197 ? -12.520 -10.634 8.642 1.00 97.25 197 LYS A O 1
ATOM 1598 N N . LEU A 1 198 ? -11.535 -10.812 6.620 1.00 98.00 198 LEU A N 1
ATOM 1599 C CA . LEU A 1 198 ? -11.883 -9.473 6.171 1.00 98.00 198 LEU A CA 1
ATOM 1600 C C . LEU A 1 198 ? -13.302 -9.515 5.616 1.00 98.00 198 LEU A C 1
ATOM 1602 O O . LEU A 1 198 ? -13.623 -10.343 4.762 1.00 98.00 198 LEU A O 1
ATOM 1606 N N . ARG A 1 199 ? -14.164 -8.642 6.123 1.00 97.69 199 ARG A N 1
ATOM 1607 C CA . ARG A 1 199 ? -15.446 -8.340 5.498 1.00 97.69 199 ARG A CA 1
ATOM 1608 C C . ARG A 1 199 ? -15.287 -7.087 4.668 1.00 97.69 199 ARG A C 1
ATOM 1610 O O . ARG A 1 199 ? -14.647 -6.143 5.112 1.00 97.69 199 ARG A O 1
ATOM 1617 N N . GLN A 1 200 ? -15.899 -7.109 3.496 1.00 97.75 200 GLN A N 1
ATOM 1618 C CA . GLN A 1 200 ? -15.918 -6.011 2.549 1.00 97.75 200 GLN A CA 1
ATOM 1619 C C . GLN A 1 200 ? -17.371 -5.650 2.272 1.00 97.75 200 GLN A C 1
ATOM 1621 O O . GLN A 1 200 ? -18.181 -6.528 1.971 1.00 97.75 200 GLN A O 1
ATOM 1626 N N . LEU A 1 201 ? -17.694 -4.366 2.380 1.00 97.19 201 LEU A N 1
ATOM 1627 C CA . LEU A 1 201 ? -19.007 -3.820 2.055 1.00 97.19 201 LEU A CA 1
ATOM 1628 C C . LEU A 1 201 ? -18.853 -2.725 1.001 1.00 97.19 201 LEU A C 1
ATOM 1630 O O . LEU A 1 201 ? -17.904 -1.943 1.042 1.00 97.19 201 LEU A O 1
ATOM 1634 N N . LYS A 1 202 ? -19.805 -2.663 0.068 1.00 97.44 202 LYS A N 1
ATOM 1635 C CA . LYS A 1 202 ? -19.864 -1.645 -0.988 1.00 97.44 202 LYS A CA 1
ATOM 1636 C C . LYS A 1 202 ? -21.139 -0.818 -0.804 1.00 97.44 202 LYS A C 1
ATOM 1638 O O . LYS A 1 202 ? -22.217 -1.316 -1.136 1.00 97.44 202 LYS A O 1
ATOM 1643 N N . PRO A 1 203 ? -21.055 0.386 -0.216 1.00 97.38 203 PRO A N 1
ATOM 1644 C CA . PRO A 1 203 ? -22.216 1.242 -0.037 1.00 97.38 203 PRO A CA 1
ATOM 1645 C C . PRO A 1 203 ? -22.680 1.757 -1.403 1.00 97.38 203 PRO A C 1
ATOM 1647 O O . PRO A 1 203 ? -21.869 2.045 -2.279 1.00 97.38 203 PRO A O 1
ATOM 1650 N N . LYS A 1 204 ? -23.994 1.874 -1.587 1.00 96.88 204 LYS A N 1
ATOM 1651 C CA . LYS A 1 204 ? -24.608 2.418 -2.807 1.00 96.88 204 LYS A CA 1
ATOM 1652 C C . LYS A 1 204 ? -24.755 3.938 -2.760 1.00 96.88 204 LYS A C 1
ATOM 1654 O O . LYS A 1 204 ? -24.876 4.567 -3.803 1.00 96.88 204 LYS A O 1
ATOM 1659 N N . THR A 1 205 ? -24.781 4.521 -1.561 1.00 97.88 205 THR A N 1
ATOM 1660 C CA . THR A 1 205 ? -24.971 5.960 -1.337 1.00 97.88 205 THR A CA 1
ATOM 1661 C C . THR A 1 205 ? -24.066 6.465 -0.218 1.00 97.88 205 THR A C 1
ATOM 1663 O O . THR A 1 205 ? -23.643 5.692 0.646 1.00 97.88 205 THR A O 1
ATOM 1666 N N . SER A 1 206 ? -23.818 7.776 -0.189 1.00 97.38 206 SER A N 1
ATOM 1667 C CA . SER A 1 206 ? -23.071 8.433 0.890 1.00 97.38 206 SER A CA 1
ATOM 1668 C C . SER A 1 206 ? -23.754 8.261 2.251 1.00 97.38 206 SER A C 1
ATOM 1670 O O . SER A 1 206 ? -23.092 7.960 3.240 1.00 97.38 206 SER A O 1
ATOM 1672 N N . THR A 1 207 ? -25.085 8.356 2.311 1.00 97.94 207 THR A N 1
ATOM 1673 C CA . THR A 1 207 ? -25.863 8.107 3.536 1.00 97.94 207 THR A CA 1
ATOM 1674 C C . THR A 1 207 ? -25.667 6.681 4.044 1.00 97.94 207 THR A C 1
ATOM 1676 O O . THR A 1 207 ? -25.442 6.472 5.238 1.00 97.94 207 THR A O 1
ATOM 1679 N N . GLN A 1 208 ? -25.695 5.691 3.142 1.00 98.31 208 GLN A N 1
ATOM 1680 C CA . GLN A 1 208 ? -25.438 4.302 3.509 1.00 98.31 208 GLN A CA 1
ATOM 1681 C C . GLN A 1 208 ? -23.992 4.110 3.977 1.00 98.31 208 GLN A C 1
ATOM 1683 O O . GLN A 1 208 ? -23.773 3.424 4.972 1.00 98.31 208 GLN A O 1
ATOM 1688 N N . ALA A 1 209 ? -23.014 4.728 3.306 1.00 98.44 209 ALA A N 1
ATOM 1689 C CA . ALA A 1 209 ? -21.616 4.683 3.727 1.00 98.44 209 ALA A CA 1
ATOM 1690 C C . ALA A 1 209 ? -21.451 5.221 5.156 1.00 98.44 209 ALA A C 1
ATOM 1692 O O . ALA A 1 209 ? -20.919 4.511 6.007 1.00 98.44 209 ALA A O 1
ATOM 1693 N N . LYS A 1 210 ? -21.994 6.412 5.451 1.00 98.38 210 LYS A N 1
ATOM 1694 C CA . LYS A 1 210 ? -21.960 7.029 6.788 1.00 98.38 210 LYS A CA 1
ATOM 1695 C C . LYS A 1 210 ? -22.560 6.108 7.849 1.00 98.38 210 LYS A C 1
ATOM 1697 O O . LYS A 1 210 ? -21.919 5.831 8.860 1.00 98.38 210 LYS A O 1
ATOM 1702 N N . SER A 1 211 ? -23.764 5.593 7.590 1.00 97.88 211 SER A N 1
ATOM 1703 C CA . SER A 1 211 ? -24.474 4.691 8.502 1.00 97.88 211 SER A CA 1
ATOM 1704 C C . SER A 1 211 ? -23.690 3.401 8.766 1.00 97.88 211 SER A C 1
ATOM 1706 O O . SER A 1 211 ? -23.530 3.010 9.922 1.00 97.88 211 SER A O 1
ATOM 1708 N N . LEU A 1 212 ? -23.132 2.777 7.722 1.00 97.88 212 LEU A N 1
ATOM 1709 C CA . LEU A 1 212 ? -22.315 1.570 7.856 1.00 97.88 212 LEU A CA 1
ATOM 1710 C C . LEU A 1 212 ? -21.025 1.835 8.638 1.00 97.88 212 LEU A C 1
ATOM 1712 O O . LEU A 1 212 ? -20.696 1.044 9.520 1.00 97.88 212 LEU A O 1
ATOM 1716 N N . ILE A 1 213 ? -20.316 2.937 8.358 1.00 97.56 213 ILE A N 1
ATOM 1717 C CA . ILE A 1 213 ? -19.109 3.317 9.107 1.00 97.56 213 ILE A CA 1
ATOM 1718 C C . ILE A 1 213 ? -19.462 3.479 10.589 1.00 97.56 213 ILE A C 1
ATOM 1720 O O . ILE A 1 213 ? -18.862 2.811 11.426 1.00 97.56 213 ILE A O 1
ATOM 1724 N N . ILE A 1 214 ? -20.465 4.301 10.919 1.00 96.50 214 ILE A N 1
ATOM 1725 C CA . ILE A 1 214 ? -20.888 4.547 12.309 1.00 96.50 214 ILE A CA 1
ATOM 1726 C C . ILE A 1 214 ? -21.280 3.237 13.000 1.00 96.50 214 ILE A C 1
ATOM 1728 O O . ILE A 1 214 ? -20.807 2.961 14.100 1.00 96.50 214 ILE A O 1
ATOM 1732 N N . SER A 1 215 ? -22.093 2.407 12.340 1.00 95.25 215 SER A N 1
ATOM 1733 C CA . SER A 1 215 ? -22.548 1.121 12.877 1.00 95.25 215 SER A CA 1
ATOM 1734 C C . SER A 1 215 ? -21.403 0.147 13.144 1.00 95.25 215 SER A C 1
ATOM 1736 O O . SER A 1 215 ? -21.491 -0.639 14.081 1.00 95.25 215 SER A O 1
ATOM 1738 N N . GLN A 1 216 ? -20.339 0.160 12.340 1.00 94.75 216 GLN A N 1
ATOM 1739 C CA . GLN A 1 216 ? -19.189 -0.702 12.597 1.00 94.75 216 GLN A CA 1
ATOM 1740 C C . GLN A 1 216 ? -18.263 -0.121 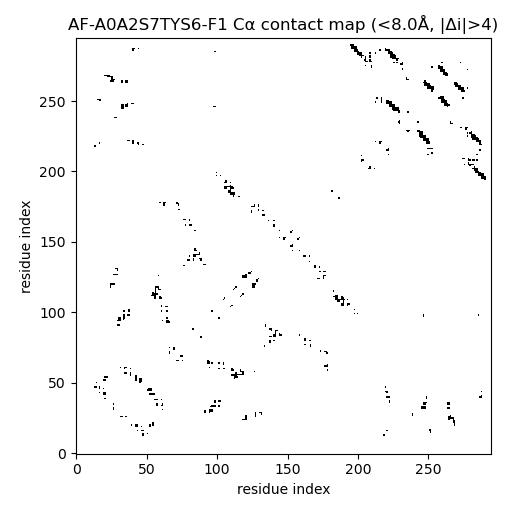13.670 1.00 94.75 216 GLN A C 1
ATOM 1742 O O . GLN A 1 216 ? -17.765 -0.886 14.495 1.00 94.75 216 GLN A O 1
ATOM 1747 N N . LEU A 1 217 ? -18.088 1.204 13.723 1.00 91.88 217 LEU A N 1
ATOM 1748 C CA . LEU A 1 217 ? -17.223 1.879 14.700 1.00 91.88 217 LEU A CA 1
ATOM 1749 C C . LEU A 1 217 ? -17.643 1.671 16.161 1.00 91.88 217 LEU A C 1
ATOM 1751 O O . LEU A 1 217 ? -16.790 1.746 17.043 1.00 91.88 217 LEU A O 1
ATOM 1755 N N . THR A 1 218 ? -18.912 1.359 16.438 1.00 87.44 218 THR A N 1
ATOM 1756 C CA . THR A 1 218 ? -19.369 0.967 17.789 1.00 87.44 218 THR A CA 1
ATOM 1757 C C . THR A 1 218 ? -18.769 -0.358 18.261 1.00 87.44 218 THR A C 1
ATOM 1759 O O . THR A 1 218 ? -18.788 -0.667 19.452 1.00 87.44 218 THR A O 1
ATOM 1762 N N . HIS A 1 219 ? -18.254 -1.168 17.336 1.00 87.50 219 HIS A N 1
ATOM 1763 C CA . HIS A 1 219 ? -17.789 -2.522 17.609 1.00 87.50 219 HIS A CA 1
ATOM 1764 C C . HIS A 1 219 ? -16.329 -2.736 17.237 1.00 87.50 219 HIS A C 1
ATOM 1766 O O . HIS A 1 219 ? -15.676 -3.584 17.850 1.00 87.50 219 HIS A O 1
ATOM 1772 N N . ARG A 1 220 ? -15.836 -2.045 16.203 1.00 88.81 220 ARG A N 1
ATOM 1773 C CA . ARG A 1 220 ? -14.516 -2.278 15.619 1.00 88.81 220 ARG A CA 1
ATOM 1774 C C . ARG A 1 220 ? -14.033 -1.129 14.715 1.00 88.81 220 ARG A C 1
ATOM 1776 O O . ARG A 1 220 ? -14.844 -0.414 14.136 1.00 88.81 220 ARG A O 1
ATOM 1783 N N . PRO A 1 221 ? -12.714 -1.006 14.528 1.00 88.81 221 PRO A N 1
ATOM 1784 C CA . PRO A 1 221 ? -12.093 -0.166 13.508 1.00 88.81 221 PRO A CA 1
ATOM 1785 C C . PRO A 1 221 ? -12.560 -0.518 12.091 1.00 88.81 221 PRO A C 1
ATOM 1787 O O . PRO A 1 221 ? -12.811 -1.686 11.778 1.00 88.81 221 PRO A O 1
ATOM 1790 N N . VAL A 1 222 ? -12.633 0.495 11.226 1.00 95.31 222 VAL A N 1
ATOM 1791 C CA . VAL A 1 222 ? -13.096 0.354 9.840 1.00 95.31 222 VAL A CA 1
ATOM 1792 C C . V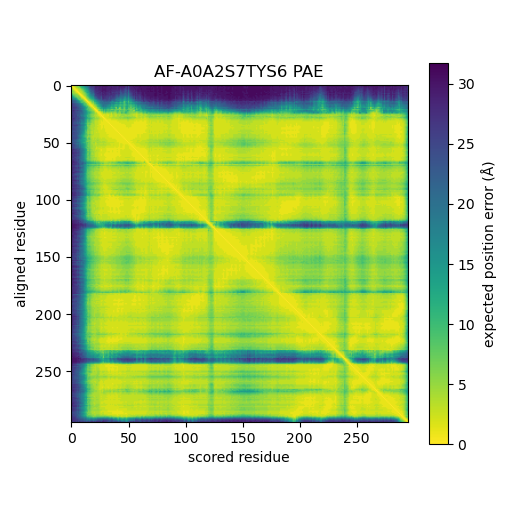AL A 1 222 ? -12.063 0.962 8.910 1.00 95.31 222 VAL A C 1
ATOM 1794 O O . VAL A 1 222 ? -11.726 2.131 9.055 1.00 95.31 222 VAL A O 1
ATOM 1797 N N . ALA A 1 223 ? -11.583 0.206 7.931 1.00 97.19 223 ALA A N 1
ATOM 1798 C CA . ALA A 1 223 ? -10.830 0.779 6.825 1.00 97.19 223 ALA A CA 1
ATOM 1799 C C . ALA A 1 223 ? -11.770 1.128 5.670 1.00 97.19 223 ALA A C 1
ATOM 1801 O O . ALA A 1 223 ? -12.791 0.468 5.478 1.00 97.19 223 ALA A O 1
ATOM 1802 N N . VAL A 1 224 ? -11.439 2.154 4.897 1.00 97.38 224 VAL A N 1
ATOM 1803 C CA . VAL A 1 224 ? -12.223 2.567 3.732 1.00 97.38 224 VAL A CA 1
ATOM 1804 C C . VAL A 1 224 ? -11.317 2.877 2.554 1.00 97.38 224 VAL A C 1
ATOM 1806 O O . VAL A 1 224 ? -10.221 3.410 2.732 1.00 97.38 224 VAL A O 1
ATOM 1809 N N . ASP A 1 225 ? -11.812 2.583 1.355 1.00 96.75 225 ASP A N 1
ATOM 1810 C CA . ASP A 1 225 ? -11.282 3.175 0.134 1.00 96.75 225 ASP A CA 1
ATOM 1811 C C . ASP A 1 225 ? -12.154 4.367 -0.264 1.00 96.75 225 ASP A C 1
ATOM 1813 O O . ASP A 1 225 ? -13.386 4.262 -0.323 1.00 96.75 225 ASP A O 1
ATOM 1817 N N . VAL A 1 226 ? -11.505 5.485 -0.581 1.00 95.25 226 VAL A N 1
ATOM 1818 C CA . VAL A 1 226 ? -12.147 6.737 -0.991 1.00 95.25 226 VAL A CA 1
ATOM 1819 C C . VAL A 1 226 ? -11.713 7.160 -2.390 1.00 95.25 226 VAL A C 1
ATOM 1821 O O . VAL A 1 226 ? -10.626 6.788 -2.825 1.00 95.25 226 VAL A O 1
ATOM 1824 N N . THR A 1 227 ? -12.536 7.940 -3.095 1.00 93.69 227 THR A N 1
ATOM 1825 C CA . THR A 1 227 ? -12.210 8.537 -4.409 1.00 93.69 227 THR A CA 1
ATOM 1826 C C . THR A 1 227 ? -11.991 10.048 -4.387 1.00 93.69 227 THR A C 1
ATOM 1828 O O . THR A 1 227 ? -11.666 10.615 -5.427 1.00 93.69 227 THR A O 1
ATOM 1831 N N . ASN A 1 228 ? -12.185 10.707 -3.244 1.00 91.62 228 ASN A N 1
ATOM 1832 C CA . ASN A 1 228 ? -12.093 12.160 -3.085 1.00 91.62 228 ASN A CA 1
ATOM 1833 C C . ASN A 1 228 ? -11.079 12.564 -2.001 1.00 91.62 228 ASN A C 1
ATOM 1835 O O . ASN A 1 228 ? -11.286 13.535 -1.280 1.00 91.62 228 ASN A O 1
ATOM 1839 N N . PHE A 1 229 ? -9.978 11.825 -1.847 1.00 90.56 229 PHE A N 1
ATOM 1840 C CA . PHE A 1 229 ? -9.027 12.048 -0.753 1.00 90.56 229 PHE A CA 1
ATOM 1841 C C . PHE A 1 229 ? -8.461 13.480 -0.704 1.00 90.56 229 PHE A C 1
ATOM 1843 O O . PHE A 1 229 ? -8.137 13.986 0.370 1.00 90.56 229 PHE A O 1
ATOM 1850 N N . THR A 1 230 ? -8.417 14.172 -1.844 1.00 87.50 230 THR A N 1
ATOM 1851 C CA . THR A 1 230 ? -8.041 15.589 -1.942 1.00 87.50 230 THR A CA 1
ATOM 1852 C C . THR A 1 230 ? -8.977 16.541 -1.195 1.00 87.50 230 THR A C 1
ATOM 1854 O O . THR A 1 230 ? -8.529 17.601 -0.774 1.00 87.50 230 THR A O 1
ATOM 1857 N N . GLU A 1 231 ? -10.242 16.168 -0.975 1.00 89.06 231 GLU A N 1
ATOM 1858 C CA . GLU A 1 231 ? -11.188 16.910 -0.123 1.00 89.06 231 GLU A CA 1
ATOM 1859 C C . GLU A 1 231 ? -10.948 16.660 1.375 1.00 89.06 231 GLU A C 1
ATOM 1861 O O . GLU A 1 231 ? -11.369 17.450 2.216 1.00 89.06 231 GLU A O 1
ATOM 1866 N N . LEU A 1 232 ? -10.296 15.546 1.724 1.00 87.94 232 LEU A N 1
ATOM 1867 C CA . LEU A 1 232 ? -10.140 15.083 3.107 1.00 87.94 232 LEU A CA 1
ATOM 1868 C C . LEU A 1 232 ? -8.826 15.531 3.745 1.00 87.94 232 LEU A C 1
ATOM 1870 O O . LEU A 1 232 ? -8.700 15.534 4.968 1.00 87.94 232 LEU A O 1
ATOM 1874 N N . SER A 1 233 ? -7.827 15.875 2.934 1.00 80.94 233 SER A N 1
ATOM 1875 C CA . SER A 1 233 ? -6.509 16.256 3.426 1.00 80.94 233 SER A CA 1
ATOM 1876 C C . SER A 1 233 ? -5.901 17.366 2.581 1.00 80.94 233 SER A C 1
ATOM 1878 O O . SER A 1 233 ? -5.652 17.188 1.391 1.00 80.94 233 SER A O 1
ATOM 1880 N N . SER A 1 234 ? -5.538 18.478 3.226 1.00 70.19 234 SER A N 1
ATOM 1881 C CA . SER A 1 234 ? -4.716 19.531 2.612 1.00 70.19 234 SER A CA 1
ATOM 1882 C C . SER A 1 234 ? -3.352 19.013 2.145 1.00 70.19 234 SER A C 1
ATOM 1884 O O . SER A 1 234 ? -2.764 19.565 1.220 1.00 70.19 234 SER A O 1
ATOM 1886 N N . HIS A 1 235 ? -2.867 17.909 2.727 1.00 67.50 235 HIS A N 1
ATOM 1887 C CA . HIS A 1 235 ? -1.603 17.290 2.338 1.00 67.50 235 HIS A CA 1
ATOM 1888 C C . HIS A 1 235 ? -1.712 16.493 1.035 1.00 67.50 235 HIS A C 1
ATOM 1890 O O . HIS A 1 235 ? -0.691 16.224 0.407 1.00 67.50 235 HIS A O 1
ATOM 1896 N N . ALA A 1 236 ? -2.924 16.152 0.581 1.00 61.53 236 ALA A N 1
ATOM 1897 C CA . ALA A 1 236 ? -3.133 15.427 -0.672 1.00 61.53 236 ALA A CA 1
ATOM 1898 C C . ALA A 1 236 ? -2.592 16.188 -1.898 1.00 61.53 236 ALA A C 1
ATOM 1900 O O . ALA A 1 236 ? -2.195 15.568 -2.882 1.00 61.53 236 ALA A O 1
ATOM 1901 N N . GLN A 1 237 ? -2.513 17.520 -1.815 1.00 57.66 237 GLN A N 1
ATOM 1902 C CA . GLN A 1 237 ? -1.996 18.398 -2.869 1.00 57.66 237 GLN A CA 1
ATOM 1903 C C . GLN A 1 237 ? -0.526 18.097 -3.212 1.00 57.66 237 GLN A C 1
ATOM 1905 O O . GLN A 1 237 ? -0.131 18.164 -4.375 1.00 57.66 237 GLN A O 1
ATOM 1910 N N . TYR A 1 238 ? 0.272 17.683 -2.220 1.00 57.25 238 TYR A N 1
ATOM 1911 C CA . TYR A 1 238 ? 1.692 17.359 -2.399 1.00 57.25 238 TYR A CA 1
ATOM 1912 C C . TYR A 1 238 ? 1.929 16.008 -3.077 1.00 57.25 238 TYR A C 1
ATOM 1914 O O . TYR A 1 238 ? 3.033 15.743 -3.554 1.00 57.25 238 TYR A O 1
ATOM 1922 N N . PHE A 1 239 ? 0.909 15.149 -3.140 1.00 57.50 239 PHE A N 1
ATOM 1923 C CA . PHE A 1 239 ? 1.075 13.784 -3.621 1.00 57.50 239 PHE A CA 1
ATOM 1924 C C . PHE A 1 239 ? 0.739 13.592 -5.104 1.00 57.50 239 PHE A C 1
ATOM 1926 O O . PHE A 1 239 ? 0.978 12.496 -5.576 1.00 57.50 239 PHE A O 1
ATOM 1933 N N . SER A 1 240 ? 0.397 14.633 -5.888 1.00 48.50 240 SER A N 1
ATOM 1934 C CA . SER A 1 240 ? -0.060 14.601 -7.307 1.00 48.50 240 SER A CA 1
ATOM 1935 C C . SER A 1 240 ? -1.577 14.440 -7.456 1.00 48.50 240 SER A C 1
ATOM 1937 O O . SER A 1 240 ? -2.204 13.664 -6.738 1.00 48.50 240 SER A O 1
ATOM 1939 N N . SER A 1 241 ? -2.156 15.106 -8.465 1.00 46.28 241 SER A N 1
ATOM 1940 C CA . SER A 1 241 ? -3.580 15.056 -8.862 1.00 46.28 241 SER A CA 1
ATOM 1941 C C . SER A 1 241 ? -4.113 13.650 -9.188 1.00 46.28 241 SER A C 1
ATOM 1943 O O . SER A 1 241 ? -5.313 13.452 -9.346 1.00 46.28 241 SER A O 1
ATOM 1945 N N . THR A 1 242 ? -3.230 12.653 -9.252 1.00 52.34 242 THR A N 1
ATOM 1946 C CA . THR A 1 242 ? -3.531 11.228 -9.436 1.00 52.34 242 THR A CA 1
ATOM 1947 C C . THR A 1 242 ? -3.978 10.495 -8.161 1.00 52.34 242 THR A C 1
ATOM 1949 O O . THR A 1 242 ? -4.482 9.383 -8.272 1.00 52.34 242 THR A O 1
ATOM 1952 N N . TYR A 1 243 ? -3.836 11.082 -6.963 1.00 62.91 243 TYR A N 1
ATOM 1953 C CA . TYR A 1 243 ? -4.192 10.440 -5.679 1.00 62.91 243 TYR A CA 1
ATOM 1954 C C . TYR A 1 243 ? -5.561 10.863 -5.132 1.00 62.91 243 TYR A C 1
ATOM 1956 O O . TYR A 1 243 ? -5.763 10.944 -3.921 1.00 62.91 243 TYR A O 1
ATOM 1964 N N . SER A 1 244 ? -6.534 11.119 -6.011 1.00 77.88 244 SER A N 1
ATOM 1965 C CA . SER A 1 244 ? -7.928 11.255 -5.571 1.00 77.88 244 SER A CA 1
ATOM 1966 C C . SER A 1 244 ? -8.408 9.970 -4.881 1.00 77.88 244 SER A C 1
ATOM 1968 O O . SER A 1 244 ? -9.150 10.024 -3.901 1.00 77.88 244 SER A O 1
ATOM 1970 N N . ARG A 1 245 ? -7.908 8.810 -5.331 1.00 90.50 245 ARG A N 1
ATOM 1971 C CA . ARG A 1 245 ? -8.146 7.515 -4.694 1.00 90.50 245 ARG A CA 1
ATOM 1972 C C . ARG A 1 245 ? -7.148 7.220 -3.582 1.00 90.50 245 ARG A C 1
ATOM 1974 O O . ARG A 1 245 ? -5.943 7.374 -3.774 1.00 90.50 245 ARG A O 1
ATOM 1981 N N . HIS A 1 246 ? -7.649 6.757 -2.440 1.00 93.00 246 HIS A N 1
ATOM 1982 C CA . HIS A 1 246 ? -6.819 6.463 -1.275 1.00 93.00 246 HIS A CA 1
ATOM 1983 C C . HIS A 1 246 ? -7.468 5.433 -0.349 1.00 93.00 246 HIS A C 1
ATOM 1985 O O . HIS A 1 246 ? -8.693 5.365 -0.271 1.00 93.00 246 HIS A O 1
ATOM 1991 N N . SER A 1 247 ? -6.648 4.688 0.387 1.00 95.12 247 SER A N 1
ATOM 1992 C CA . SER A 1 247 ? -7.086 3.781 1.450 1.00 95.12 247 SER A CA 1
ATOM 1993 C C . SER A 1 247 ? -6.688 4.351 2.809 1.00 95.12 247 SER A C 1
ATOM 1995 O O . SER A 1 247 ? -5.558 4.805 2.981 1.00 95.12 247 SER A O 1
ATOM 1997 N N . LEU A 1 248 ? -7.603 4.349 3.777 1.00 94.12 248 LEU A N 1
ATOM 1998 C CA . LEU A 1 248 ? -7.375 4.906 5.116 1.00 94.12 248 LEU A CA 1
ATOM 1999 C C . LEU A 1 248 ? -8.174 4.154 6.184 1.00 94.12 248 LEU A C 1
ATOM 2001 O O . LEU A 1 248 ? -9.047 3.352 5.858 1.00 94.12 248 LEU A O 1
ATOM 2005 N N . VAL A 1 249 ? -7.907 4.430 7.463 1.00 94.38 249 VAL A N 1
ATOM 2006 C CA . VAL A 1 249 ? -8.661 3.849 8.585 1.00 94.38 249 VAL A CA 1
ATOM 2007 C C . VAL A 1 249 ? -9.445 4.917 9.328 1.00 94.38 249 VAL A C 1
ATOM 2009 O O . VAL A 1 249 ? -8.915 5.964 9.688 1.00 94.38 249 VAL A O 1
ATOM 2012 N N . VAL A 1 250 ? -10.714 4.629 9.582 1.00 93.81 250 VAL A N 1
ATOM 2013 C CA . VAL A 1 250 ? -11.606 5.395 10.443 1.00 93.81 250 VAL A CA 1
ATOM 2014 C C . VAL A 1 250 ? -11.586 4.764 11.828 1.00 93.81 250 VAL A C 1
ATOM 2016 O O . VAL A 1 250 ? -11.800 3.559 11.977 1.00 93.81 250 VAL A O 1
ATOM 2019 N N . SER A 1 251 ? -11.316 5.573 12.849 1.00 87.75 251 SER A N 1
ATOM 2020 C CA . SER A 1 251 ? -11.191 5.096 14.231 1.00 87.75 251 SER A CA 1
ATOM 2021 C C . SER A 1 251 ? -12.294 5.600 15.152 1.00 87.75 251 SER A C 1
ATOM 2023 O O . SER A 1 251 ? -12.550 4.981 16.183 1.00 87.75 251 SER A O 1
ATOM 2025 N N . HIS A 1 252 ? -12.945 6.714 14.814 1.00 90.00 252 HIS A N 1
ATOM 2026 C CA . HIS A 1 252 ? -13.953 7.313 15.680 1.00 90.00 252 HIS A CA 1
ATOM 2027 C C . HIS A 1 252 ? -14.929 8.204 14.909 1.00 90.00 252 HIS A C 1
ATOM 2029 O O . HIS A 1 252 ? -14.565 8.783 13.887 1.00 90.00 252 HIS A O 1
ATOM 2035 N N . TYR A 1 253 ? -16.144 8.350 15.435 1.00 93.88 253 TYR A N 1
ATOM 2036 C CA . TYR A 1 253 ? -17.157 9.295 14.969 1.00 93.88 253 TYR A CA 1
ATOM 2037 C C . TYR A 1 253 ? -17.527 10.243 16.108 1.00 93.88 253 TYR A C 1
ATOM 2039 O O . TYR A 1 253 ? -17.765 9.791 17.225 1.00 93.88 253 TYR A O 1
ATOM 2047 N N . LYS A 1 254 ? -17.576 11.545 15.820 1.00 94.75 254 LYS A N 1
ATOM 2048 C CA . LYS A 1 254 ? -17.934 12.612 16.757 1.00 94.75 254 LYS A CA 1
ATOM 2049 C C . LYS A 1 254 ? -19.301 13.181 16.373 1.00 94.75 254 LYS A C 1
ATOM 2051 O O . LYS A 1 254 ? -19.358 14.003 15.460 1.00 94.75 254 LYS A O 1
ATOM 2056 N N . PRO A 1 255 ? -20.387 12.795 17.067 1.00 94.75 255 PRO A N 1
ATOM 2057 C CA . PRO A 1 255 ? -21.731 13.256 16.724 1.00 94.75 255 PRO A CA 1
ATOM 2058 C C . PRO A 1 255 ? -21.906 14.772 16.851 1.00 94.75 255 PRO A C 1
ATOM 2060 O O . PRO A 1 255 ? -22.641 15.365 16.075 1.00 94.75 255 PRO A O 1
ATOM 2063 N N . THR A 1 256 ? -21.213 15.410 17.800 1.00 96.25 256 THR A N 1
ATOM 2064 C CA . THR A 1 256 ? -21.355 16.848 18.086 1.00 96.25 256 THR A CA 1
ATOM 2065 C C . THR A 1 256 ? -20.840 17.749 16.969 1.00 96.25 256 THR A C 1
ATOM 2067 O O . THR A 1 256 ? -21.347 18.851 16.798 1.00 96.25 256 THR A O 1
ATOM 2070 N N . THR A 1 257 ? -19.834 17.297 16.220 1.00 96.50 257 THR A N 1
ATOM 2071 C CA . THR A 1 257 ? -19.238 18.056 15.111 1.00 96.50 257 THR A CA 1
ATOM 2072 C C . THR A 1 257 ? -19.468 17.402 13.754 1.00 96.50 257 THR A C 1
ATOM 2074 O O . THR A 1 257 ? -18.961 17.902 12.755 1.00 96.50 257 THR A O 1
ATOM 2077 N N . ASP A 1 258 ? -20.195 16.283 13.721 1.00 97.06 258 ASP A N 1
ATOM 2078 C CA . ASP A 1 258 ? -20.404 15.435 12.547 1.00 97.06 258 ASP A CA 1
ATOM 2079 C C . ASP A 1 258 ? -19.101 15.120 11.785 1.00 97.06 258 ASP A C 1
ATOM 2081 O O . ASP A 1 258 ? -18.948 15.335 10.577 1.00 97.06 258 ASP A O 1
ATOM 2085 N N . GLN A 1 259 ? -18.105 14.638 12.530 1.00 97.00 259 GLN A N 1
ATOM 2086 C CA . GLN A 1 259 ? -16.769 14.355 12.007 1.00 97.00 259 GLN A CA 1
ATOM 2087 C C . GLN A 1 259 ? -16.336 12.923 12.282 1.00 97.00 259 GLN A C 1
ATOM 2089 O O . GLN A 1 259 ? -16.566 12.378 13.362 1.00 97.00 259 GLN A O 1
ATOM 2094 N N . PHE A 1 260 ? -15.602 12.345 11.337 1.00 95.12 260 PHE A N 1
ATOM 2095 C CA . PHE A 1 260 ? -14.828 11.136 11.576 1.00 95.12 260 PHE A CA 1
ATOM 2096 C C . PHE A 1 260 ? -13.391 11.487 11.942 1.00 95.12 260 PHE A C 1
ATOM 2098 O O . PHE A 1 260 ? -12.783 12.368 11.338 1.00 95.12 260 PHE A O 1
ATOM 2105 N N . THR A 1 261 ? -12.818 10.761 12.895 1.00 91.56 261 THR A N 1
ATOM 2106 C CA . THR A 1 261 ? -11.368 10.711 13.075 1.00 91.56 261 THR A CA 1
ATOM 2107 C C . THR A 1 261 ? -10.811 9.643 12.143 1.00 91.56 261 THR A C 1
ATOM 2109 O O . THR A 1 261 ? -11.168 8.466 12.248 1.00 91.56 261 THR A O 1
ATOM 2112 N N . ILE A 1 262 ? -9.937 10.066 11.235 1.00 90.69 262 ILE A N 1
ATOM 2113 C CA . ILE A 1 262 ? -9.263 9.208 10.268 1.00 90.69 262 ILE A CA 1
ATOM 2114 C C . ILE A 1 262 ? -7.763 9.145 10.538 1.00 90.69 262 ILE A C 1
ATOM 2116 O O . ILE A 1 262 ? -7.168 10.047 11.131 1.00 90.69 262 ILE A O 1
ATOM 2120 N N . ARG A 1 263 ? -7.150 8.076 10.045 1.00 88.38 263 ARG A N 1
ATOM 2121 C CA . ARG A 1 263 ? -5.708 7.874 9.962 1.00 88.38 263 ARG A CA 1
ATOM 2122 C C . ARG A 1 263 ? -5.352 7.521 8.530 1.00 88.38 263 ARG A C 1
ATOM 2124 O O . ARG A 1 263 ? -5.964 6.627 7.948 1.00 88.38 263 ARG A O 1
ATOM 2131 N N . SER A 1 264 ? -4.376 8.226 7.976 1.00 88.31 264 SER A N 1
ATOM 2132 C CA . SER A 1 264 ? -3.911 8.057 6.601 1.00 88.31 264 SER A CA 1
ATOM 2133 C C . SER A 1 264 ? -2.390 8.097 6.570 1.00 88.31 264 SER A C 1
ATOM 2135 O O . SER A 1 264 ? -1.752 8.748 7.390 1.00 88.31 264 SER A O 1
ATOM 2137 N N . SER A 1 265 ? -1.813 7.423 5.585 1.00 88.06 265 SER A N 1
ATOM 2138 C CA . SER A 1 265 ? -0.374 7.328 5.356 1.00 88.06 265 SER A CA 1
ATOM 2139 C C . SER A 1 265 ? 0.262 8.575 4.730 1.00 88.06 265 SER A C 1
ATOM 2141 O O . SER A 1 265 ? 1.433 8.531 4.349 1.00 88.06 265 SER A O 1
ATOM 2143 N N . THR A 1 266 ? -0.472 9.686 4.602 1.00 84.44 266 THR A N 1
ATOM 2144 C CA . THR A 1 266 ? 0.047 10.955 4.049 1.00 84.44 266 THR A CA 1
ATOM 2145 C C . THR A 1 266 ? 0.470 11.978 5.096 1.00 84.44 266 THR A C 1
ATOM 2147 O O . THR A 1 266 ? 1.085 12.982 4.746 1.00 84.44 266 THR A O 1
ATOM 2150 N N . HIS A 1 267 ? 0.138 11.759 6.367 1.00 77.94 267 HIS A N 1
ATOM 2151 C CA . HIS A 1 267 ? 0.475 12.668 7.457 1.00 77.94 267 HIS A CA 1
ATOM 2152 C C . HIS A 1 267 ? 0.638 11.895 8.763 1.00 77.94 267 HIS A C 1
ATOM 2154 O O . HIS A 1 267 ? 0.150 10.779 8.916 1.00 77.94 267 HIS A O 1
ATOM 2160 N N . LYS A 1 268 ? 1.341 12.496 9.721 1.00 78.19 268 LYS A N 1
ATOM 2161 C CA . LYS A 1 268 ? 1.552 11.883 11.031 1.00 78.19 268 LYS A CA 1
ATOM 2162 C C . LYS A 1 268 ? 0.274 11.960 11.873 1.00 78.19 268 LYS A C 1
ATOM 2164 O O . LYS A 1 268 ? -0.313 13.031 12.012 1.00 78.19 268 LYS A O 1
ATOM 2169 N N . GLY A 1 269 ? -0.085 10.848 12.511 1.00 79.31 269 GLY A N 1
ATOM 2170 C CA . GLY A 1 269 ? -1.167 10.789 13.494 1.00 79.31 269 GLY A CA 1
ATOM 2171 C C . GLY A 1 269 ? -2.569 10.698 12.886 1.00 79.31 269 GLY A C 1
ATOM 2172 O O . GLY A 1 269 ? -2.770 10.127 11.818 1.00 79.31 269 GLY A O 1
ATOM 2173 N N . SER A 1 270 ? -3.559 11.205 13.621 1.00 85.38 270 SER A N 1
ATOM 2174 C CA . SER A 1 270 ? -4.965 11.200 13.208 1.00 85.38 270 SER A CA 1
ATOM 2175 C C . SER A 1 270 ? -5.474 12.610 12.953 1.00 85.38 270 SER A C 1
ATOM 2177 O O . SER A 1 270 ? -5.158 13.518 13.722 1.00 85.38 270 SER A O 1
ATOM 2179 N N . THR A 1 271 ? -6.352 12.766 11.969 1.00 87.69 271 THR A N 1
ATOM 2180 C CA . THR A 1 271 ? -7.044 14.028 11.693 1.00 87.69 271 THR A CA 1
ATOM 2181 C C . THR A 1 271 ? -8.558 13.843 11.727 1.00 87.69 271 THR A C 1
ATOM 2183 O O . THR A 1 271 ? -9.060 12.735 11.536 1.00 87.69 271 THR A O 1
ATOM 2186 N N . ASN A 1 272 ? -9.299 14.918 11.995 1.00 92.31 272 ASN A N 1
ATOM 2187 C CA . ASN A 1 272 ? -10.755 14.899 11.887 1.00 92.31 272 ASN A CA 1
ATOM 2188 C C . ASN A 1 272 ? -11.163 15.408 10.507 1.00 92.31 272 ASN A C 1
ATOM 2190 O O . ASN A 1 272 ? -10.645 16.421 10.044 1.00 92.31 272 ASN A O 1
ATOM 2194 N N . VAL A 1 273 ? -12.118 14.731 9.882 1.00 94.25 273 VAL A N 1
ATOM 2195 C CA . VAL A 1 273 ? -12.687 15.105 8.585 1.00 94.25 273 VAL A CA 1
ATOM 2196 C C . VAL A 1 273 ? -14.203 15.131 8.671 1.00 94.25 273 VAL A C 1
ATOM 2198 O O . VAL A 1 273 ? -14.791 14.421 9.488 1.00 94.25 273 VAL A O 1
ATOM 2201 N N . SER A 1 274 ? -14.839 15.941 7.823 1.00 96.81 274 SER A N 1
ATOM 2202 C CA . SER A 1 274 ? -16.300 15.951 7.683 1.00 96.81 274 SER A CA 1
ATOM 2203 C C . SER A 1 274 ? -16.812 14.537 7.400 1.00 96.81 274 SER A C 1
ATOM 2205 O O . SER A 1 274 ? -16.306 13.856 6.499 1.00 96.81 274 SER A O 1
ATOM 2207 N N . ALA A 1 275 ? -17.818 14.098 8.164 1.00 97.44 275 ALA A N 1
ATOM 2208 C CA . ALA A 1 275 ? -18.406 12.780 7.978 1.00 97.44 275 ALA A CA 1
ATOM 2209 C C . ALA A 1 275 ? -19.042 12.638 6.594 1.00 97.44 275 ALA A C 1
ATOM 2211 O O . ALA A 1 275 ? -18.880 11.607 5.939 1.00 97.44 275 ALA A O 1
ATOM 2212 N N . ASP A 1 276 ? -19.686 13.699 6.113 1.00 96.88 276 ASP A N 1
ATOM 2213 C CA . ASP A 1 276 ? -20.275 13.739 4.781 1.00 96.88 276 ASP A CA 1
ATOM 2214 C C . ASP A 1 276 ? -19.206 13.685 3.689 1.00 96.88 276 ASP A C 1
ATOM 2216 O O . ASP A 1 276 ? -19.349 12.914 2.742 1.00 96.88 276 ASP A O 1
ATOM 2220 N N . ALA A 1 277 ? -18.105 14.433 3.829 1.00 96.00 277 ALA A N 1
ATOM 2221 C CA . ALA A 1 277 ? -17.018 14.399 2.849 1.00 96.00 277 ALA A CA 1
ATOM 2222 C C . ALA A 1 277 ? -16.390 13.007 2.723 1.00 96.00 277 ALA A C 1
ATOM 2224 O O . ALA A 1 277 ? -16.222 12.512 1.606 1.00 96.00 277 ALA A O 1
ATOM 2225 N N . LEU A 1 278 ? -16.103 12.347 3.851 1.00 97.25 278 LEU A N 1
ATOM 2226 C CA . LEU A 1 278 ? -15.572 10.984 3.839 1.00 97.25 278 LEU A CA 1
ATOM 2227 C C . LEU A 1 278 ? -16.574 10.009 3.210 1.00 97.25 278 LEU A C 1
ATOM 2229 O O . LEU A 1 278 ? -16.216 9.193 2.360 1.00 97.25 278 LEU A O 1
ATOM 2233 N N . SER A 1 279 ? -17.841 10.107 3.612 1.00 97.88 279 SER A N 1
ATOM 2234 C CA . SER A 1 279 ? -18.881 9.169 3.187 1.00 97.88 279 SER A CA 1
ATOM 2235 C C . SER A 1 279 ? -19.223 9.308 1.706 1.00 97.88 279 SER A C 1
ATOM 2237 O O . SER A 1 279 ? -19.496 8.302 1.060 1.00 97.88 279 SER A O 1
ATOM 2239 N N . ARG A 1 280 ? -19.163 10.523 1.139 1.00 96.88 280 ARG A N 1
ATOM 2240 C CA . ARG A 1 280 ? -19.342 10.757 -0.306 1.00 96.88 280 ARG A CA 1
ATOM 2241 C C . ARG A 1 280 ? -18.292 10.051 -1.157 1.00 96.88 280 ARG A C 1
ATOM 2243 O O . ARG A 1 280 ? -18.634 9.524 -2.207 1.00 96.88 280 ARG A O 1
ATOM 2250 N N . GLY A 1 281 ? -17.034 10.048 -0.722 1.00 95.62 281 GLY A N 1
ATOM 2251 C CA . GLY A 1 281 ? -15.965 9.382 -1.462 1.00 95.62 281 GLY A CA 1
ATOM 2252 C C . GLY A 1 281 ? -15.833 7.895 -1.191 1.00 95.62 281 GLY A C 1
ATOM 2253 O O . GLY A 1 281 ? -15.161 7.212 -1.959 1.00 95.62 281 GLY A O 1
ATOM 2254 N N . THR A 1 282 ? -16.417 7.398 -0.099 1.00 97.50 282 THR A N 1
ATOM 2255 C CA . THR A 1 282 ? -16.267 6.004 0.323 1.00 97.50 282 THR A CA 1
ATOM 2256 C C . THR A 1 282 ? -16.998 5.078 -0.637 1.00 97.50 282 THR A C 1
ATOM 2258 O O . THR A 1 282 ? -18.226 5.072 -0.692 1.00 97.50 282 THR A O 1
ATOM 2261 N N . TYR A 1 283 ? -16.243 4.243 -1.348 1.00 96.56 283 TYR A N 1
ATOM 2262 C CA . TYR A 1 283 ? -16.800 3.254 -2.276 1.00 96.56 283 TYR A CA 1
ATOM 2263 C C . TYR A 1 283 ? -16.595 1.809 -1.803 1.00 96.56 283 TYR A C 1
ATOM 2265 O O . TYR A 1 283 ? -17.255 0.898 -2.307 1.00 96.56 283 TYR A O 1
ATOM 2273 N N . GLN A 1 284 ? -15.720 1.587 -0.813 1.00 97.56 284 GLN A N 1
ATOM 2274 C CA . GLN A 1 284 ? -15.530 0.294 -0.145 1.00 97.56 284 GLN A CA 1
ATOM 2275 C C . GLN A 1 284 ? -15.231 0.498 1.339 1.00 97.56 284 GLN A C 1
ATOM 2277 O O . GLN A 1 284 ? -14.480 1.402 1.699 1.00 97.56 284 GLN A O 1
ATOM 2282 N N . LEU A 1 285 ? -15.798 -0.360 2.186 1.00 97.50 285 LEU A N 1
ATOM 2283 C CA . LEU A 1 285 ? -15.485 -0.452 3.609 1.00 97.50 285 LEU A CA 1
ATOM 2284 C C . LEU A 1 285 ? -14.952 -1.844 3.918 1.00 97.50 285 LEU A C 1
ATOM 2286 O O . LEU A 1 285 ? -15.437 -2.835 3.365 1.00 97.50 285 LEU A O 1
ATOM 2290 N N . TYR A 1 286 ? -14.037 -1.915 4.876 1.00 98.31 286 TYR A N 1
ATOM 2291 C CA . TYR A 1 286 ? -13.430 -3.149 5.332 1.00 98.31 286 TYR A CA 1
ATOM 2292 C C . TYR A 1 286 ? -13.350 -3.202 6.849 1.00 98.31 286 TYR A C 1
ATOM 2294 O O . TYR A 1 286 ? -13.050 -2.208 7.510 1.00 98.31 286 TYR A O 1
ATOM 2302 N N . TYR A 1 287 ? -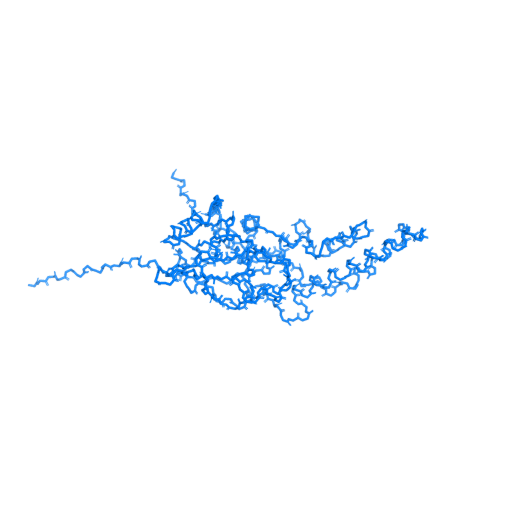13.575 -4.383 7.407 1.00 96.88 287 TYR A N 1
ATOM 2303 C CA . TYR A 1 287 ? -13.382 -4.632 8.831 1.00 96.88 287 TYR A CA 1
ATOM 2304 C C . TYR A 1 287 ? -13.080 -6.102 9.094 1.00 96.88 287 TYR A C 1
ATOM 2306 O O . TYR A 1 287 ? -13.446 -6.989 8.317 1.00 96.88 287 TYR A O 1
ATOM 2314 N N . LEU A 1 288 ? -12.411 -6.368 10.213 1.00 96.50 288 LEU A N 1
ATOM 2315 C CA . LEU A 1 288 ? -12.056 -7.723 10.614 1.00 96.50 288 LEU A CA 1
ATOM 2316 C C . LEU A 1 288 ? -13.163 -8.351 11.454 1.00 96.50 288 LEU A C 1
ATOM 2318 O O . LEU A 1 288 ? -13.785 -7.710 12.301 1.00 96.50 288 LEU A O 1
ATOM 2322 N N . VAL A 1 289 ? -13.425 -9.630 11.202 1.00 95.06 289 VAL A N 1
ATOM 2323 C CA . VAL A 1 289 ? -14.336 -10.463 11.987 1.00 95.06 289 VAL A CA 1
ATOM 2324 C C . VAL A 1 289 ? -13.579 -11.707 12.412 1.00 95.06 289 VAL A C 1
ATOM 2326 O O . VAL A 1 289 ? -13.028 -12.411 11.565 1.00 95.06 289 VAL A O 1
ATOM 2329 N N . LYS A 1 290 ? -13.567 -11.989 13.715 1.00 93.75 290 LYS A N 1
ATOM 2330 C CA . LYS A 1 290 ? -13.033 -13.246 14.236 1.00 93.75 290 LYS A CA 1
ATOM 2331 C C . LYS A 1 290 ? -13.873 -14.409 13.702 1.00 93.75 290 LYS A C 1
ATOM 2333 O O . LYS A 1 290 ? -15.102 -14.326 13.679 1.00 93.75 290 LYS A O 1
ATOM 2338 N N . ASN A 1 291 ? -13.228 -15.476 13.250 1.00 91.75 291 ASN A N 1
ATOM 2339 C CA . ASN A 1 291 ? -13.911 -16.713 12.899 1.00 91.75 291 ASN A CA 1
ATOM 2340 C C . ASN A 1 291 ? -14.717 -17.169 14.118 1.00 91.75 291 ASN A C 1
ATOM 2342 O O . ASN A 1 291 ? -14.203 -17.141 15.239 1.00 91.75 291 ASN A O 1
ATOM 2346 N N . LYS A 1 292 ? -15.974 -17.574 13.906 1.00 78.94 292 LYS A N 1
ATOM 2347 C CA . LYS A 1 292 ? -16.678 -18.346 14.931 1.00 78.94 292 LYS A CA 1
ATOM 2348 C C . LYS A 1 292 ? -15.825 -19.583 15.211 1.00 78.94 292 LYS A C 1
ATOM 2350 O O . LYS A 1 292 ? -15.304 -20.162 14.253 1.00 78.94 292 LYS A O 1
ATOM 2355 N N . ALA A 1 293 ? -15.643 -19.928 16.484 1.00 57.22 293 ALA A N 1
ATOM 2356 C CA . ALA A 1 293 ? -15.151 -21.255 16.809 1.00 57.22 293 ALA A CA 1
ATOM 2357 C C . ALA A 1 293 ? -16.097 -22.236 16.108 1.00 57.22 293 ALA A C 1
ATOM 2359 O O . ALA A 1 293 ? -17.316 -22.082 16.182 1.00 57.22 293 ALA A O 1
ATOM 2360 N N . SER A 1 294 ? -15.542 -23.115 15.285 1.00 45.56 294 SER A N 1
ATOM 2361 C CA . SER A 1 294 ? -16.249 -24.326 14.906 1.00 45.56 294 SER A CA 1
ATOM 2362 C C . SER A 1 294 ? -16.332 -25.143 16.187 1.00 45.56 294 SER A C 1
ATOM 2364 O O . SER A 1 294 ? -15.306 -25.680 16.606 1.00 45.56 294 SER A O 1
ATOM 2366 N N . ASP A 1 295 ? -17.490 -25.076 16.840 1.00 34.94 295 ASP A N 1
ATOM 2367 C CA . ASP A 1 295 ? -17.895 -26.034 17.867 1.00 34.94 295 ASP A CA 1
ATOM 2368 C C . ASP A 1 295 ? -17.971 -27.440 17.251 1.00 34.94 295 ASP A C 1
ATOM 2370 O O . ASP A 1 295 ? -18.398 -27.542 16.071 1.00 34.94 295 ASP A O 1
#